Protein AF-M0KWH1-F1 (afdb_monomer_lite)

InterPro domains:
  IPR046622 Protein of unknown function DUF6735 [PF20509] (47-85)

Secondary structure (DSSP, 8-state):
----PPP-----GGGGTTS-----------TT--SHHHHHHHHHHT---EEEEEEE-TTS-EEEEEESS--SS-TTTT-EEEEEEE-HHHHHHT--TTEEEEEEESSSEEEEEEEE--TTS--TT-EEEEE-S-HHHHHHHHHHHHHHHHHHHTSTT--HHHHHHHHHHHHHHHSS-EE-TT--GGGG---

Sequence (191 aa):
MDGNFGEFGIIPCDYLASRRVRCGLAFKYDHAATGTHARSHARWSLMGRRTLVAVARPDGRYDCRLAHWGVDADPIAQSRPLGNDWTPPAVLAAIDATHEQLVVLDGSVRTYAVCWLDPTLSAIDDIALARTADPESFRQWWVDRKDAACRALDSEGCDPAAVRRALLASLRNRASSVHCPDDASFLRGDR

Radius of gyration: 19.48 Å; chains: 1; bounding box: 44×51×56 Å

pLDDT: mean 73.23, std 23.91, range [24.44, 96.19]

Organism: NCBI:txid662475

Foldseek 3Di:
DDDDDDDDDDDDPPVPPPDDDDDDDDDDDDDDDPDPLVVLLVVLVPLFQWEWEWEADPVLFTFIWIARRHDDDDPVVRTHTDGTRHHLLRSLVVDWSSYQWYWYHDVDTWIWGWQQLQLVCPCGLNTKTFTDPDSPVVSVVSSVLSSVLNVQVVDPPDDRVVSSVVSVVVSPVPGPDMGTSRDSPVSSDPD

Structure (mmCIF, N/CA/C/O backbone):
data_AF-M0KWH1-F1
#
_entry.id   AF-M0KWH1-F1
#
loop_
_atom_site.group_PDB
_atom_site.id
_atom_site.type_symbol
_atom_site.label_atom_id
_atom_site.label_alt_id
_atom_site.label_comp_id
_atom_site.label_asym_id
_atom_site.label_entity_id
_atom_site.label_seq_id
_atom_site.pdbx_PDB_ins_code
_atom_site.Cartn_x
_atom_site.Cartn_y
_atom_site.Cartn_z
_atom_site.occupancy
_atom_site.B_iso_or_equiv
_atom_site.auth_seq_id
_atom_site.auth_comp_id
_atom_site.auth_asym_id
_atom_site.auth_atom_id
_atom_site.pdbx_PDB_model_num
ATOM 1 N N . MET A 1 1 ? 22.978 37.604 27.039 1.00 33.19 1 MET A N 1
ATOM 2 C CA . MET A 1 1 ? 24.196 37.078 27.690 1.00 33.19 1 MET A CA 1
ATOM 3 C C . MET A 1 1 ? 23.759 35.946 28.607 1.00 33.19 1 MET A C 1
ATOM 5 O O . MET A 1 1 ? 23.650 36.134 29.807 1.00 33.19 1 MET A O 1
ATOM 9 N N . ASP A 1 2 ? 23.131 34.905 28.072 1.00 34.78 2 ASP A N 1
ATOM 10 C CA . ASP A 1 2 ? 23.680 33.823 27.232 1.00 34.78 2 ASP A CA 1
ATOM 11 C C . ASP A 1 2 ? 24.528 32.832 28.015 1.00 34.78 2 ASP A C 1
ATOM 13 O O . ASP A 1 2 ? 25.595 33.169 28.519 1.00 34.78 2 ASP A O 1
ATOM 17 N N . GLY A 1 3 ? 24.035 31.593 28.003 1.00 33.56 3 GLY A N 1
ATOM 18 C CA . GLY A 1 3 ? 24.796 30.389 28.282 1.00 33.56 3 GLY A CA 1
ATOM 19 C C . GLY A 1 3 ? 24.289 29.610 29.488 1.00 33.56 3 GLY A C 1
ATOM 20 O O . GLY A 1 3 ? 24.787 29.812 30.586 1.00 33.56 3 GLY A O 1
ATOM 21 N N . ASN A 1 4 ? 23.399 28.634 29.273 1.00 31.73 4 ASN A N 1
ATOM 22 C CA . ASN A 1 4 ? 23.798 27.269 29.608 1.00 31.73 4 ASN A CA 1
ATOM 23 C C . ASN A 1 4 ? 23.005 26.211 28.830 1.00 31.73 4 ASN A C 1
ATOM 25 O O . ASN A 1 4 ? 21.796 26.315 28.639 1.00 31.73 4 ASN A O 1
ATOM 29 N N . PHE A 1 5 ? 23.754 25.227 28.351 1.00 32.78 5 PHE A N 1
ATOM 30 C CA . PHE A 1 5 ? 23.351 24.119 27.499 1.00 32.78 5 PHE A CA 1
ATOM 31 C C . PHE A 1 5 ? 22.360 23.168 28.184 1.00 32.78 5 PHE A C 1
ATOM 33 O O . PHE A 1 5 ? 22.421 22.953 29.391 1.00 32.78 5 PHE A O 1
ATOM 40 N N . GLY A 1 6 ? 21.485 22.565 27.372 1.00 29.20 6 GLY A N 1
ATOM 41 C CA . GLY A 1 6 ? 20.545 21.525 27.782 1.00 29.20 6 GLY A CA 1
ATOM 42 C C . GLY A 1 6 ? 21.246 20.314 28.397 1.00 29.20 6 GLY A C 1
ATOM 43 O O . GLY A 1 6 ? 22.160 19.733 27.810 1.00 29.20 6 GLY A O 1
ATOM 44 N N . GLU A 1 7 ? 20.791 19.951 29.589 1.00 30.12 7 GLU A N 1
ATOM 45 C CA . GLU A 1 7 ? 21.255 18.800 30.348 1.00 30.12 7 GLU A CA 1
ATOM 46 C C . GLU A 1 7 ? 20.718 17.507 29.709 1.00 30.12 7 GLU A C 1
ATOM 48 O O . GLU A 1 7 ? 19.512 17.286 29.589 1.00 30.12 7 GLU A O 1
ATOM 53 N N . PHE A 1 8 ? 21.634 16.657 29.245 1.00 32.34 8 PHE A N 1
ATOM 54 C CA . PHE A 1 8 ? 21.347 15.331 28.709 1.00 32.34 8 PHE A CA 1
ATOM 55 C C . PHE A 1 8 ? 21.046 14.368 29.864 1.00 32.34 8 PHE A C 1
ATOM 57 O O . PHE A 1 8 ? 21.955 13.780 30.447 1.00 32.34 8 PHE A O 1
ATOM 64 N N . GLY A 1 9 ? 19.770 14.185 30.197 1.00 30.92 9 GLY A N 1
ATOM 65 C CA . GLY A 1 9 ? 19.345 13.166 31.155 1.00 30.92 9 GLY A CA 1
ATOM 66 C C . GLY A 1 9 ? 19.353 11.765 30.536 1.00 30.92 9 GLY A C 1
ATOM 67 O O . GLY A 1 9 ? 18.470 11.424 29.751 1.00 30.92 9 GLY A O 1
ATOM 68 N N . ILE A 1 10 ? 20.331 10.932 30.899 1.00 31.53 10 ILE A N 1
ATOM 69 C CA . ILE A 1 10 ? 20.293 9.479 30.671 1.00 31.53 10 ILE A CA 1
ATOM 70 C C . ILE A 1 10 ? 19.302 8.891 31.685 1.00 31.53 10 ILE A C 1
ATOM 72 O O . ILE A 1 10 ? 19.586 8.871 32.880 1.00 31.53 10 ILE A O 1
ATOM 76 N N . ILE A 1 11 ? 18.133 8.425 31.235 1.00 34.44 11 ILE A N 1
ATOM 77 C CA . ILE A 1 11 ? 17.179 7.741 32.123 1.00 34.44 11 ILE A CA 1
ATOM 78 C C . ILE A 1 11 ? 17.730 6.338 32.456 1.00 34.44 11 ILE A C 1
ATOM 80 O O . ILE A 1 11 ? 18.020 5.579 31.527 1.00 34.44 11 ILE A O 1
ATOM 84 N N . PRO A 1 12 ? 17.873 5.969 33.745 1.00 25.88 12 PRO A N 1
ATOM 85 C CA . PRO A 1 12 ? 18.396 4.667 34.144 1.00 25.88 12 PRO A CA 1
ATOM 86 C C . PRO A 1 12 ? 17.462 3.510 33.754 1.00 25.88 12 PRO A C 1
ATOM 88 O O . PRO A 1 12 ? 16.237 3.606 33.842 1.00 25.88 12 PRO A O 1
ATOM 91 N N . CYS A 1 13 ? 18.075 2.396 33.340 1.00 32.09 13 CYS A N 1
ATOM 92 C CA . CYS A 1 13 ? 17.469 1.209 32.720 1.00 32.09 13 CYS A CA 1
ATOM 93 C C . CYS A 1 13 ? 16.425 0.434 33.549 1.00 32.09 13 CYS A C 1
ATOM 95 O O . CYS A 1 13 ? 15.808 -0.489 33.015 1.00 32.09 13 CYS A O 1
ATOM 97 N N . ASP A 1 14 ? 16.169 0.782 34.809 1.00 29.97 14 ASP A N 1
ATOM 98 C CA . ASP A 1 14 ? 15.385 -0.081 35.706 1.00 29.97 14 ASP A CA 1
ATOM 99 C C . ASP A 1 14 ? 13.862 0.116 35.631 1.00 29.97 14 ASP A C 1
ATOM 101 O O . ASP A 1 14 ? 13.106 -0.667 36.203 1.00 29.97 14 ASP A O 1
ATOM 105 N N . TYR A 1 15 ? 13.368 1.079 34.844 1.00 31.78 15 TYR A N 1
ATOM 106 C CA . TYR A 1 15 ? 11.922 1.249 34.618 1.00 31.78 15 TYR A CA 1
ATOM 107 C C . TYR A 1 15 ? 11.357 0.384 33.468 1.00 31.78 15 TYR A C 1
ATOM 109 O O . TYR A 1 15 ? 10.156 0.400 33.197 1.00 31.78 15 TYR A O 1
ATOM 117 N N . LEU A 1 16 ? 12.207 -0.398 32.788 1.00 35.94 16 LEU A N 1
ATOM 118 C CA . LEU A 1 16 ? 11.844 -1.228 31.627 1.00 35.94 16 LEU A CA 1
ATOM 119 C C . LEU A 1 16 ? 11.643 -2.721 31.954 1.00 35.94 16 LEU A C 1
ATOM 121 O O . LEU A 1 16 ? 11.350 -3.517 31.061 1.00 35.94 16 LEU A O 1
ATOM 125 N N . ALA A 1 17 ? 11.745 -3.127 33.222 1.00 26.41 17 ALA A N 1
ATOM 126 C CA . ALA A 1 17 ? 11.806 -4.543 33.595 1.00 26.41 17 ALA A CA 1
ATOM 127 C C . ALA A 1 17 ? 10.464 -5.314 33.581 1.00 26.41 17 ALA A C 1
ATOM 129 O O . ALA A 1 17 ? 10.477 -6.526 33.773 1.00 26.41 17 ALA A O 1
ATOM 130 N N . SER A 1 18 ? 9.304 -4.683 33.339 1.00 28.56 18 SER A N 1
ATOM 131 C CA . SER A 1 18 ? 7.996 -5.380 33.435 1.00 28.56 18 SER A CA 1
ATOM 132 C C . SER A 1 18 ? 7.211 -5.562 32.132 1.00 28.56 18 SER A C 1
ATOM 134 O O . SER A 1 18 ? 6.170 -6.217 32.145 1.00 28.56 18 SER A O 1
ATOM 136 N N . ARG A 1 19 ? 7.675 -5.061 30.981 1.00 31.61 19 ARG A N 1
ATOM 137 C CA . ARG A 1 19 ? 7.041 -5.378 29.687 1.00 31.61 19 ARG A CA 1
ATOM 138 C C . ARG A 1 19 ? 8.107 -5.621 28.631 1.00 31.61 19 ARG A C 1
ATOM 140 O O . ARG A 1 19 ? 8.793 -4.698 28.211 1.00 31.61 19 ARG A O 1
ATOM 147 N N . ARG A 1 20 ? 8.229 -6.884 28.207 1.00 30.75 20 ARG A N 1
ATOM 148 C CA . ARG A 1 20 ? 9.012 -7.326 27.044 1.00 30.75 20 ARG A CA 1
ATOM 149 C C . ARG A 1 20 ? 8.661 -6.467 25.822 1.00 30.75 20 ARG A C 1
ATOM 151 O O . ARG A 1 20 ? 7.718 -6.773 25.105 1.00 30.75 20 ARG A O 1
ATOM 158 N N . VAL A 1 21 ? 9.446 -5.428 25.567 1.00 30.17 21 VAL A N 1
ATOM 159 C CA . VAL A 1 21 ? 9.478 -4.721 24.286 1.00 30.17 21 VAL A CA 1
ATOM 160 C C . VAL A 1 21 ? 10.937 -4.675 23.856 1.00 30.17 21 VAL A C 1
ATOM 162 O O . VAL A 1 21 ? 11.706 -3.811 24.266 1.00 30.17 21 VAL A O 1
ATOM 165 N N . ARG A 1 22 ? 11.340 -5.664 23.053 1.00 28.88 22 ARG A N 1
ATOM 166 C CA . ARG A 1 22 ? 12.523 -5.533 22.204 1.00 28.88 22 ARG A CA 1
ATOM 167 C C . ARG A 1 22 ? 12.081 -4.805 20.944 1.00 28.88 22 ARG A C 1
ATOM 169 O O . ARG A 1 22 ? 11.287 -5.353 20.195 1.00 28.88 22 ARG A O 1
ATOM 176 N N . CYS A 1 23 ? 12.590 -3.597 20.751 1.00 25.95 23 CYS A N 1
ATOM 177 C CA . CYS A 1 23 ? 13.234 -3.144 19.518 1.00 25.95 23 CYS A CA 1
ATOM 178 C C . CYS A 1 23 ? 13.641 -1.685 19.724 1.00 25.95 23 CYS A C 1
ATOM 180 O O . CYS A 1 23 ? 12.801 -0.811 19.922 1.00 25.95 23 CYS A O 1
ATOM 182 N N . GLY A 1 24 ? 14.953 -1.454 19.747 1.00 25.66 24 GLY A N 1
ATOM 183 C CA . GLY A 1 24 ? 15.537 -0.133 19.904 1.00 25.66 24 GLY A CA 1
ATOM 184 C C . GLY A 1 24 ? 15.347 0.704 18.645 1.00 25.66 24 GLY A C 1
ATOM 185 O O . GLY A 1 24 ? 15.868 0.360 17.591 1.00 25.66 24 GLY A O 1
ATOM 186 N N . LEU A 1 25 ? 14.652 1.826 18.788 1.00 30.64 25 LEU A N 1
ATOM 187 C CA . LEU A 1 25 ? 14.837 3.017 17.969 1.00 30.64 25 LEU A CA 1
ATOM 188 C C . LEU A 1 25 ? 14.889 4.200 18.942 1.00 30.64 25 LEU A C 1
ATOM 190 O O . LEU A 1 25 ? 14.010 4.348 19.787 1.00 30.64 25 LEU A O 1
ATOM 194 N N . ALA A 1 26 ? 15.960 4.990 18.882 1.00 25.12 26 ALA A N 1
ATOM 195 C CA . ALA A 1 26 ? 16.163 6.139 19.757 1.00 25.12 26 ALA A CA 1
ATOM 196 C C . ALA A 1 26 ? 15.241 7.297 19.339 1.00 25.12 26 ALA A C 1
ATOM 198 O O . ALA A 1 26 ? 15.226 7.697 18.176 1.00 25.12 26 ALA A O 1
ATOM 199 N N . PHE A 1 27 ? 14.477 7.830 20.293 1.00 33.12 27 PHE A N 1
ATOM 200 C CA . PHE A 1 27 ? 13.486 8.885 20.083 1.00 33.12 27 PHE A CA 1
ATOM 201 C C . PHE A 1 27 ? 14.078 10.266 20.401 1.00 33.12 27 PHE A C 1
ATOM 203 O O . PHE A 1 27 ? 14.670 10.452 21.462 1.00 33.12 27 PHE A O 1
ATOM 210 N N . LYS A 1 28 ? 13.852 11.259 19.534 1.00 24.44 28 LYS A N 1
ATOM 211 C CA . LYS A 1 28 ? 13.864 12.678 19.924 1.00 24.44 28 LYS A CA 1
ATOM 212 C C . LYS A 1 28 ? 12.416 13.159 19.970 1.00 24.44 28 LYS A C 1
ATOM 214 O O . LYS A 1 28 ? 11.724 13.091 18.960 1.00 24.44 28 LYS A O 1
ATOM 219 N N . TYR A 1 29 ? 11.975 13.593 21.148 1.00 34.75 29 TYR A N 1
ATOM 220 C CA . TYR A 1 29 ? 10.674 14.218 21.385 1.00 34.75 29 TYR A CA 1
ATOM 221 C C . TYR A 1 29 ? 10.867 15.711 21.643 1.00 34.75 29 TYR A C 1
ATOM 223 O O . TYR A 1 29 ? 11.775 16.091 22.382 1.00 34.75 29 TYR A O 1
ATOM 231 N N . ASP A 1 30 ? 9.976 16.522 21.079 1.00 27.45 30 ASP A N 1
ATOM 232 C CA . ASP A 1 30 ? 9.691 17.861 21.584 1.00 27.45 30 ASP A CA 1
ATOM 233 C C . ASP A 1 30 ? 8.649 17.735 22.709 1.00 27.45 30 ASP A C 1
ATOM 235 O O . ASP A 1 30 ? 7.654 17.011 22.593 1.00 27.45 30 ASP A O 1
ATOM 239 N N . HIS A 1 31 ? 8.934 18.352 23.848 1.00 32.75 31 HIS A N 1
ATOM 240 C CA . HIS A 1 31 ? 8.383 17.985 25.152 1.00 32.75 31 HIS A CA 1
ATOM 241 C C . HIS A 1 31 ? 7.155 18.834 25.520 1.00 32.75 31 HIS A C 1
ATOM 243 O O . HIS A 1 31 ? 7.070 19.341 26.635 1.00 32.75 31 HIS A O 1
ATOM 249 N N . ALA A 1 32 ? 6.203 19.006 24.595 1.00 30.97 32 ALA A N 1
ATOM 250 C CA . ALA A 1 32 ? 5.059 19.910 24.801 1.00 30.97 32 ALA A CA 1
ATOM 251 C C . ALA A 1 32 ? 3.662 19.263 24.717 1.00 30.97 32 ALA A C 1
ATOM 253 O O . ALA A 1 32 ? 2.676 19.922 25.035 1.00 30.97 32 ALA A O 1
ATOM 254 N N . ALA A 1 33 ? 3.537 17.985 24.342 1.00 35.44 33 ALA A N 1
ATOM 255 C CA . ALA A 1 33 ? 2.237 17.314 24.238 1.00 35.44 33 ALA A CA 1
ATOM 256 C C . ALA A 1 33 ? 2.099 16.192 25.280 1.00 35.44 33 ALA A C 1
ATOM 258 O O . ALA A 1 33 ? 2.509 15.049 25.071 1.00 35.44 33 ALA A O 1
ATOM 259 N N . THR A 1 34 ? 1.522 16.514 26.433 1.00 35.47 34 THR A N 1
ATOM 260 C CA . THR A 1 34 ? 1.145 15.544 27.466 1.00 35.47 34 THR A CA 1
ATOM 261 C C . THR A 1 34 ? -0.109 14.773 27.037 1.00 35.47 34 THR A C 1
ATOM 263 O O . THR A 1 34 ? -1.201 15.327 26.979 1.00 35.47 34 THR A O 1
ATOM 266 N N . GLY A 1 35 ? 0.034 13.475 26.746 1.00 36.94 35 GLY A N 1
ATOM 267 C CA . GLY A 1 35 ? -1.091 12.553 26.535 1.00 36.94 35 GLY A CA 1
ATOM 268 C C . GLY A 1 35 ? -0.776 11.389 25.592 1.00 36.94 35 GLY A C 1
ATOM 269 O O . GLY A 1 35 ? 0.102 11.481 24.736 1.00 36.94 35 GLY A O 1
ATOM 270 N N . THR A 1 36 ? -1.519 10.285 25.722 1.00 43.22 36 THR A N 1
ATOM 271 C CA . THR A 1 36 ? -1.467 9.095 24.843 1.00 43.22 36 THR A CA 1
ATOM 272 C C . THR A 1 36 ? -1.538 9.457 23.348 1.00 43.22 36 THR A C 1
ATOM 274 O O . THR A 1 36 ? -0.905 8.805 22.522 1.00 43.22 36 THR A O 1
ATOM 277 N N . HIS A 1 37 ? -2.192 10.573 23.013 1.00 37.75 37 HIS A N 1
ATOM 278 C CA . HIS A 1 37 ? -2.303 11.129 21.662 1.00 37.75 37 HIS A CA 1
ATOM 279 C C . HIS A 1 37 ? -0.969 11.539 21.016 1.00 37.75 37 HIS A C 1
ATOM 281 O O . HIS A 1 37 ? -0.801 11.335 19.816 1.00 37.75 37 HIS A O 1
ATOM 287 N N . ALA A 1 38 ? 0.008 12.041 21.781 1.00 35.91 38 ALA A N 1
ATOM 288 C CA . ALA A 1 38 ? 1.324 12.389 21.237 1.00 35.91 38 ALA A CA 1
ATOM 289 C C . ALA A 1 38 ? 2.105 11.141 20.791 1.00 35.91 38 ALA A C 1
ATOM 291 O O . ALA A 1 38 ? 2.843 11.179 19.809 1.00 35.91 38 ALA A O 1
ATOM 292 N N . ARG A 1 39 ? 1.893 10.008 21.477 1.00 40.69 39 ARG A N 1
ATOM 293 C CA . ARG A 1 39 ? 2.534 8.723 21.155 1.00 40.69 39 ARG A CA 1
ATOM 294 C C . ARG A 1 39 ? 1.963 8.100 19.887 1.00 40.69 39 ARG A C 1
ATOM 296 O O . ARG A 1 39 ? 2.723 7.512 19.120 1.00 40.69 39 ARG A O 1
ATOM 303 N N . SER A 1 40 ? 0.658 8.247 19.660 1.00 42.19 40 SER A N 1
ATOM 304 C CA . SER A 1 40 ? 0.015 7.842 18.410 1.00 42.19 40 SER A CA 1
ATOM 305 C C . SER A 1 40 ? 0.498 8.736 17.272 1.00 42.19 40 SER A C 1
ATOM 307 O O . SER A 1 40 ? 1.163 8.246 16.379 1.00 42.19 40 SER A O 1
ATOM 309 N N . HIS A 1 41 ? 0.351 10.055 17.350 1.00 41.94 41 HIS A N 1
ATOM 310 C CA . HIS A 1 41 ? 0.750 10.938 16.248 1.00 41.94 41 HIS A CA 1
ATOM 311 C C . HIS A 1 41 ? 2.248 10.804 15.867 1.00 41.94 41 HIS A C 1
ATOM 313 O O . HIS A 1 41 ? 2.597 10.731 14.686 1.00 41.94 41 HIS A O 1
ATOM 319 N N . ALA A 1 42 ? 3.142 10.632 16.854 1.00 42.22 42 ALA A N 1
ATOM 320 C CA . ALA A 1 42 ? 4.565 10.379 16.617 1.00 42.22 42 ALA A CA 1
ATOM 321 C C . ALA A 1 42 ? 4.842 9.012 15.974 1.00 42.22 42 ALA A C 1
ATOM 323 O O . ALA A 1 42 ? 5.613 8.944 15.025 1.00 42.22 42 ALA A O 1
ATOM 324 N N . ARG A 1 43 ? 4.203 7.920 16.424 1.00 45.00 43 ARG A N 1
ATOM 325 C CA . ARG A 1 43 ? 4.399 6.569 15.849 1.00 45.00 43 ARG A CA 1
ATOM 326 C C . ARG A 1 43 ? 3.960 6.484 14.377 1.00 45.00 43 ARG A C 1
ATOM 328 O O . ARG A 1 43 ? 4.356 5.563 13.674 1.00 45.00 43 ARG A O 1
ATOM 335 N N . TRP A 1 44 ? 3.176 7.453 13.921 1.00 49.88 44 TRP A N 1
ATOM 336 C CA . TRP A 1 44 ? 2.563 7.487 12.601 1.00 49.88 44 TRP A CA 1
ATOM 337 C C . TRP A 1 44 ? 3.256 8.485 11.675 1.00 49.88 44 TRP A C 1
ATOM 339 O O . TRP A 1 44 ? 3.430 8.205 10.497 1.00 49.88 44 TRP A O 1
ATOM 349 N N . SER A 1 45 ? 3.776 9.581 12.235 1.00 44.81 45 SER A N 1
ATOM 350 C CA . SER A 1 45 ? 4.782 10.430 11.578 1.00 44.81 45 SER A CA 1
ATOM 351 C C . SER A 1 45 ? 6.160 9.755 11.462 1.00 44.81 45 SER A C 1
ATOM 353 O O . SER A 1 45 ? 6.977 10.164 10.643 1.00 44.81 45 SER A O 1
ATOM 355 N N . LEU A 1 46 ? 6.429 8.717 12.268 1.00 43.88 46 LEU A N 1
ATOM 356 C CA . LEU A 1 46 ? 7.651 7.896 12.250 1.00 43.88 46 LEU A CA 1
ATOM 357 C C . LEU A 1 46 ? 7.582 6.698 11.292 1.00 43.88 46 LEU A C 1
ATOM 359 O O . LEU A 1 46 ? 8.499 5.873 11.320 1.00 43.88 46 LEU A O 1
ATOM 363 N N . MET A 1 47 ? 6.535 6.567 10.466 1.00 52.19 47 MET A N 1
ATOM 364 C CA . MET A 1 47 ? 6.537 5.569 9.392 1.00 52.19 47 MET A CA 1
ATOM 365 C C . MET A 1 47 ? 7.789 5.812 8.549 1.00 52.19 47 MET A C 1
ATOM 367 O O . MET A 1 47 ? 7.951 6.865 7.932 1.00 52.19 47 MET A O 1
ATOM 371 N N . GLY A 1 48 ? 8.739 4.876 8.636 1.00 52.59 48 GLY A N 1
ATOM 372 C CA . GLY A 1 48 ? 9.989 4.959 7.902 1.00 52.59 48 GLY A CA 1
ATOM 373 C C . GLY A 1 48 ? 9.636 5.171 6.444 1.00 52.59 48 GLY A C 1
ATOM 374 O O . GLY A 1 48 ? 8.753 4.491 5.929 1.00 52.59 48 GLY A O 1
ATOM 375 N N . ARG A 1 49 ? 10.299 6.119 5.782 1.00 68.56 49 ARG A N 1
ATOM 376 C CA . ARG A 1 49 ? 10.077 6.438 4.365 1.00 68.56 49 ARG A CA 1
ATOM 377 C C . ARG A 1 49 ? 10.581 5.304 3.460 1.00 68.56 49 ARG A C 1
ATOM 379 O O . ARG A 1 49 ? 11.264 5.518 2.462 1.00 68.56 49 ARG A O 1
ATOM 386 N N . ARG A 1 50 ? 10.338 4.051 3.838 1.00 85.94 50 ARG A N 1
ATOM 387 C CA . ARG A 1 50 ? 10.758 2.877 3.103 1.00 85.94 50 ARG A CA 1
ATOM 388 C C . ARG A 1 50 ? 9.771 2.670 1.977 1.00 85.94 50 ARG A C 1
ATOM 390 O O . ARG A 1 50 ? 8.569 2.540 2.196 1.00 85.94 50 ARG A O 1
ATOM 397 N N . THR A 1 51 ? 10.304 2.650 0.771 1.00 90.56 51 THR A N 1
ATOM 398 C CA . THR A 1 51 ? 9.546 2.332 -0.431 1.00 90.56 51 THR A CA 1
ATOM 399 C C . THR A 1 51 ? 10.087 1.036 -0.993 1.00 90.56 51 THR A C 1
ATOM 401 O O . THR A 1 51 ? 11.288 0.933 -1.268 1.00 90.56 51 THR A O 1
ATOM 404 N N . LEU A 1 52 ? 9.208 0.049 -1.148 1.00 93.50 52 LEU A N 1
ATOM 405 C CA . LEU A 1 52 ? 9.512 -1.133 -1.941 1.00 93.50 52 LEU A CA 1
ATOM 406 C C . LEU A 1 52 ? 9.270 -0.771 -3.406 1.00 93.50 52 LEU A C 1
ATOM 408 O O . LEU A 1 52 ? 8.181 -0.337 -3.771 1.00 93.50 52 LEU A O 1
ATOM 412 N N . VAL A 1 53 ? 10.286 -0.928 -4.245 1.00 94.44 53 VAL A N 1
ATOM 413 C CA . VAL A 1 53 ? 10.178 -0.734 -5.692 1.00 94.44 53 VAL A CA 1
ATOM 414 C C . VAL A 1 53 ? 10.219 -2.110 -6.341 1.00 94.44 53 VAL A C 1
ATOM 416 O O . VAL A 1 53 ? 11.192 -2.841 -6.176 1.00 94.44 53 VAL A O 1
ATOM 419 N N . ALA A 1 54 ? 9.167 -2.471 -7.063 1.00 95.50 54 ALA A N 1
ATOM 420 C CA . ALA A 1 54 ? 9.035 -3.732 -7.775 1.00 95.50 54 ALA A CA 1
ATOM 421 C C . ALA A 1 54 ? 9.117 -3.472 -9.283 1.00 95.50 54 ALA A C 1
ATOM 423 O O . ALA A 1 54 ? 8.220 -2.867 -9.870 1.00 95.50 54 ALA A O 1
ATOM 424 N N . VAL A 1 55 ? 10.199 -3.925 -9.912 1.00 95.69 55 VAL A N 1
ATOM 425 C CA . VAL A 1 55 ? 10.446 -3.749 -11.348 1.00 95.69 55 VAL A CA 1
ATOM 426 C C . VAL A 1 55 ? 10.019 -5.005 -12.087 1.00 95.69 55 VAL A C 1
ATOM 428 O O . VAL A 1 55 ? 10.615 -6.060 -11.890 1.00 95.69 55 VAL A O 1
ATOM 431 N N . ALA A 1 56 ? 8.971 -4.912 -12.898 1.00 94.44 56 ALA A N 1
ATOM 432 C CA . ALA A 1 56 ? 8.430 -6.049 -13.621 1.00 94.44 56 ALA A CA 1
ATOM 433 C C . ALA A 1 56 ? 9.396 -6.526 -14.706 1.00 94.44 56 ALA A C 1
ATOM 435 O O . ALA A 1 56 ? 10.010 -5.741 -15.433 1.00 94.44 56 ALA A O 1
ATOM 436 N N . ARG A 1 57 ? 9.474 -7.844 -14.833 1.00 92.81 57 ARG A N 1
ATOM 437 C CA . ARG A 1 57 ? 10.212 -8.555 -15.866 1.00 92.81 57 ARG A CA 1
ATOM 438 C C . ARG A 1 57 ? 9.229 -9.134 -16.893 1.00 92.81 57 ARG A C 1
ATOM 440 O O . ARG A 1 57 ? 8.070 -9.392 -16.559 1.00 92.81 57 ARG A O 1
ATOM 447 N N . PRO A 1 58 ? 9.670 -9.392 -18.138 1.00 89.19 58 PRO A N 1
ATOM 448 C CA . PRO A 1 58 ? 8.805 -9.951 -19.184 1.00 89.19 58 PRO A CA 1
ATOM 449 C C . PRO A 1 58 ? 8.196 -11.326 -18.861 1.00 89.19 58 PRO A C 1
ATOM 451 O O . PRO A 1 58 ? 7.203 -11.718 -19.467 1.00 89.19 58 PRO A O 1
ATOM 454 N N . ASP A 1 59 ? 8.789 -12.066 -17.924 1.00 89.38 59 ASP A N 1
ATOM 455 C CA . ASP A 1 59 ? 8.345 -13.383 -17.452 1.00 89.38 59 ASP A CA 1
ATOM 456 C C . ASP A 1 59 ? 7.292 -13.312 -16.323 1.00 89.38 59 ASP A C 1
ATOM 458 O O . ASP A 1 59 ? 6.872 -14.348 -15.804 1.00 89.38 59 ASP A O 1
ATOM 462 N N . GLY A 1 60 ? 6.846 -12.108 -15.941 1.00 88.94 60 GLY A N 1
ATOM 463 C CA . GLY A 1 60 ? 5.874 -11.891 -14.864 1.00 88.94 60 GLY A CA 1
ATOM 464 C C . GLY A 1 60 ? 6.482 -11.912 -13.457 1.00 88.94 60 GLY A C 1
ATOM 465 O O . GLY A 1 60 ? 5.751 -12.025 -12.469 1.00 88.94 60 GLY A O 1
ATOM 466 N N . ARG A 1 61 ? 7.812 -11.836 -13.356 1.00 95.06 61 ARG A N 1
ATOM 467 C CA . ARG A 1 61 ? 8.567 -11.754 -12.099 1.00 95.06 61 ARG A CA 1
ATOM 468 C C . ARG A 1 61 ? 8.978 -10.319 -11.803 1.00 95.06 61 ARG A C 1
ATOM 470 O O . ARG A 1 61 ? 8.816 -9.432 -12.639 1.00 95.06 61 ARG A O 1
ATOM 477 N N . TYR A 1 62 ? 9.528 -10.094 -10.615 1.00 95.50 62 TYR A N 1
ATOM 478 C CA . TYR A 1 62 ? 9.923 -8.768 -10.158 1.00 95.50 62 TYR A CA 1
ATOM 479 C C . TYR A 1 62 ? 11.365 -8.716 -9.663 1.00 95.50 62 TYR A C 1
ATOM 481 O O . TYR A 1 62 ? 11.773 -9.520 -8.829 1.00 95.50 62 TYR A O 1
ATOM 489 N N . ASP A 1 63 ? 12.108 -7.710 -10.112 1.00 96.12 63 ASP A N 1
ATOM 490 C CA . ASP A 1 63 ? 13.333 -7.288 -9.442 1.00 96.12 63 ASP A CA 1
ATOM 491 C C . ASP A 1 63 ? 12.969 -6.250 -8.3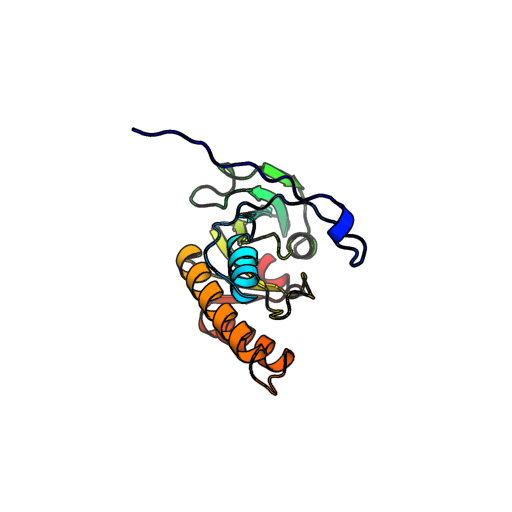81 1.00 96.12 63 ASP A C 1
ATOM 493 O O . ASP A 1 63 ? 12.469 -5.164 -8.681 1.00 96.12 63 ASP A O 1
ATOM 497 N N . CYS A 1 64 ? 13.184 -6.600 -7.118 1.00 95.75 64 CYS A N 1
ATOM 498 C CA . CYS A 1 64 ? 12.802 -5.775 -5.984 1.00 95.75 64 CYS A CA 1
ATOM 499 C C . CYS A 1 64 ? 13.967 -4.922 -5.502 1.00 95.75 64 CYS A C 1
ATOM 501 O O . CYS A 1 64 ? 15.124 -5.348 -5.446 1.00 95.75 64 CYS A O 1
ATOM 503 N N . ARG A 1 65 ? 13.644 -3.692 -5.115 1.00 94.94 65 ARG A N 1
ATOM 504 C CA . ARG A 1 65 ? 14.588 -2.690 -4.631 1.00 94.94 65 ARG A CA 1
ATOM 505 C C . ARG A 1 65 ? 13.994 -1.962 -3.435 1.00 94.94 65 ARG A C 1
ATOM 507 O O . ARG A 1 65 ? 12.779 -1.865 -3.302 1.00 94.94 65 ARG A O 1
ATOM 514 N N . LEU A 1 66 ? 14.853 -1.427 -2.580 1.00 91.62 66 LEU A N 1
ATOM 515 C CA . LEU A 1 66 ? 14.455 -0.691 -1.387 1.00 91.62 66 LEU A CA 1
ATOM 516 C C . LEU A 1 66 ? 15.011 0.733 -1.438 1.00 91.62 66 LEU A C 1
ATOM 518 O O . LEU A 1 66 ? 16.226 0.926 -1.537 1.00 91.62 66 LEU A O 1
ATOM 522 N N . ALA A 1 67 ? 14.132 1.725 -1.334 1.00 88.81 67 ALA A N 1
ATOM 523 C CA . ALA A 1 67 ? 14.502 3.105 -1.031 1.00 88.81 67 ALA A CA 1
ATOM 524 C C . ALA A 1 67 ? 14.212 3.384 0.446 1.00 88.81 67 ALA A C 1
ATOM 526 O O . ALA A 1 67 ? 13.189 2.945 0.963 1.00 88.81 67 ALA A O 1
ATOM 527 N N . HIS A 1 68 ? 15.112 4.082 1.139 1.00 78.06 68 HIS A N 1
ATOM 528 C CA . HIS A 1 68 ? 14.977 4.361 2.578 1.00 78.06 68 HIS A CA 1
ATOM 529 C C . HIS A 1 68 ? 14.305 5.713 2.876 1.00 78.06 68 HIS A C 1
ATOM 531 O O . HIS A 1 68 ? 13.920 5.957 4.016 1.00 78.06 68 HIS A O 1
ATOM 537 N N . TRP A 1 69 ? 14.179 6.584 1.866 1.00 69.81 69 TRP A N 1
ATOM 538 C CA . TRP A 1 69 ? 13.772 7.984 2.029 1.00 69.81 69 TRP A CA 1
ATOM 539 C C . TRP A 1 69 ? 12.574 8.418 1.174 1.00 69.81 69 TRP A C 1
ATOM 541 O O . TRP A 1 69 ? 12.316 9.611 1.072 1.00 69.81 69 TRP A O 1
ATOM 551 N N . GLY A 1 70 ? 11.800 7.472 0.647 1.00 65.44 70 GLY A N 1
ATOM 552 C CA . GLY A 1 70 ? 10.753 7.723 -0.339 1.00 65.44 70 GLY A CA 1
ATOM 553 C C . GLY A 1 70 ? 11.307 7.649 -1.757 1.00 65.44 70 GLY A C 1
ATOM 554 O O . GLY A 1 70 ? 12.499 7.396 -1.953 1.00 65.44 70 GLY A O 1
ATOM 555 N N . VAL A 1 71 ? 10.419 7.807 -2.732 1.00 66.81 71 VAL A N 1
ATOM 556 C CA . VAL A 1 71 ? 10.772 7.928 -4.143 1.00 66.81 71 VAL A CA 1
ATOM 557 C C . VAL A 1 71 ? 9.969 9.076 -4.737 1.00 66.81 71 VAL A C 1
ATOM 559 O O . VAL A 1 71 ? 8.746 8.983 -4.832 1.00 66.81 71 VAL A O 1
ATOM 562 N N . ASP A 1 72 ? 10.668 10.121 -5.173 1.00 69.88 72 ASP A N 1
ATOM 563 C CA . ASP A 1 72 ? 10.029 11.379 -5.587 1.00 69.88 72 ASP A CA 1
ATOM 564 C C . ASP A 1 72 ? 10.187 11.634 -7.096 1.00 69.88 72 ASP A C 1
ATOM 566 O O . ASP A 1 72 ? 9.475 12.452 -7.675 1.00 69.88 72 ASP A O 1
ATOM 570 N N . ALA A 1 73 ? 11.147 10.953 -7.734 1.00 72.50 73 ALA A N 1
ATOM 571 C CA . ALA A 1 73 ? 11.463 11.134 -9.150 1.00 72.50 73 ALA A CA 1
ATOM 572 C C . ALA A 1 73 ? 11.793 9.807 -9.842 1.00 72.50 73 ALA A C 1
ATOM 574 O O . ALA A 1 73 ? 10.928 9.228 -10.491 1.00 72.50 73 ALA A O 1
ATOM 575 N N . ASP A 1 74 ? 13.031 9.318 -9.706 1.00 83.56 74 ASP A N 1
ATOM 576 C CA . ASP A 1 74 ? 13.482 8.070 -10.330 1.00 83.56 74 ASP A CA 1
ATOM 577 C C . ASP A 1 74 ? 13.524 6.937 -9.286 1.00 83.56 74 ASP A C 1
ATOM 579 O O . ASP A 1 74 ? 14.435 6.903 -8.447 1.00 83.56 74 ASP A O 1
ATOM 583 N N . PRO A 1 75 ? 12.576 5.979 -9.334 1.00 84.06 75 PRO A N 1
ATOM 584 C CA . PRO A 1 75 ? 12.519 4.874 -8.384 1.00 84.06 75 PRO A CA 1
ATOM 585 C C . PRO A 1 75 ? 13.720 3.942 -8.449 1.00 84.06 75 PRO A C 1
ATOM 587 O O . PRO A 1 75 ? 14.048 3.316 -7.444 1.00 84.06 75 PRO A O 1
ATOM 590 N N . ILE A 1 76 ? 14.389 3.824 -9.596 1.00 85.88 76 ILE A N 1
ATOM 591 C CA . ILE A 1 76 ? 15.554 2.954 -9.759 1.00 85.88 76 ILE A CA 1
ATOM 592 C C . ILE A 1 76 ? 16.795 3.624 -9.184 1.00 85.88 76 ILE A C 1
ATOM 594 O O . ILE A 1 76 ? 17.516 2.992 -8.407 1.00 85.88 76 ILE A O 1
ATOM 598 N N . ALA A 1 77 ? 17.025 4.892 -9.531 1.00 86.56 77 ALA A N 1
ATOM 599 C CA . ALA A 1 77 ? 18.191 5.643 -9.073 1.00 86.56 77 ALA A CA 1
ATOM 600 C C . ALA A 1 77 ? 18.169 5.890 -7.555 1.00 86.56 77 ALA A C 1
ATOM 602 O O . ALA A 1 77 ? 19.221 5.916 -6.917 1.00 86.56 77 ALA A O 1
ATOM 603 N N . GLN A 1 78 ? 16.978 6.033 -6.963 1.00 86.19 78 GLN A N 1
ATOM 604 C CA . GLN A 1 78 ? 16.799 6.316 -5.532 1.00 86.19 78 GLN A CA 1
ATOM 605 C C . GLN A 1 78 ? 16.682 5.057 -4.656 1.00 86.19 78 GLN A C 1
ATOM 607 O O . GLN A 1 78 ? 16.581 5.155 -3.432 1.00 86.19 78 GLN A O 1
ATOM 612 N N . SER A 1 79 ? 16.726 3.863 -5.251 1.00 90.75 79 SER A N 1
ATOM 613 C CA . SER A 1 79 ? 16.619 2.594 -4.529 1.00 90.75 79 SER A CA 1
ATOM 614 C C . SER A 1 79 ? 17.837 1.703 -4.737 1.00 90.75 79 SER A C 1
ATOM 616 O O . SER A 1 79 ? 18.558 1.785 -5.734 1.00 90.75 79 SER A O 1
ATOM 618 N N . ARG A 1 80 ? 18.064 0.799 -3.784 1.00 90.12 80 ARG A N 1
ATOM 619 C CA . ARG A 1 80 ? 19.119 -0.219 -3.855 1.00 90.12 80 ARG A CA 1
ATOM 620 C C . ARG A 1 80 ? 18.513 -1.589 -4.148 1.00 90.12 80 ARG A C 1
ATOM 622 O O . ARG A 1 80 ? 17.439 -1.866 -3.617 1.00 90.12 80 ARG A O 1
ATOM 629 N N . PRO A 1 81 ? 19.176 -2.451 -4.939 1.00 94.69 81 PRO A N 1
ATOM 630 C CA . PRO A 1 81 ? 18.714 -3.819 -5.153 1.00 94.69 81 PRO A CA 1
ATOM 631 C C . PRO A 1 81 ? 18.475 -4.543 -3.824 1.00 94.69 81 PRO A C 1
ATOM 633 O O . PRO A 1 81 ? 19.304 -4.465 -2.918 1.00 94.69 81 PRO A O 1
ATOM 636 N N . LEU A 1 82 ? 17.343 -5.234 -3.726 1.00 93.69 82 LEU A N 1
ATOM 637 C CA . LEU A 1 82 ? 16.963 -6.064 -2.583 1.00 93.69 82 LEU A CA 1
ATOM 638 C C . LEU A 1 82 ? 16.952 -7.548 -2.969 1.00 93.69 82 LEU A C 1
ATOM 640 O O . LEU A 1 82 ? 17.410 -8.388 -2.201 1.00 93.69 82 LEU A O 1
ATOM 644 N N . GLY A 1 83 ? 16.463 -7.863 -4.167 1.00 94.06 83 GLY A N 1
ATOM 645 C CA . GLY A 1 83 ? 16.393 -9.220 -4.696 1.00 94.06 83 GLY A CA 1
ATOM 646 C C . GLY A 1 83 ? 15.929 -9.229 -6.148 1.00 94.06 83 GLY A C 1
ATOM 647 O O . GLY A 1 83 ? 15.483 -8.206 -6.665 1.00 94.06 83 GLY A O 1
ATOM 648 N N . ASN A 1 84 ? 16.055 -10.374 -6.807 1.00 95.44 84 ASN A N 1
ATOM 649 C CA . ASN A 1 84 ? 15.644 -10.571 -8.194 1.00 95.44 84 ASN A CA 1
ATOM 650 C C . ASN A 1 84 ? 14.715 -11.778 -8.324 1.00 95.44 84 ASN A C 1
ATOM 652 O O . ASN A 1 84 ? 14.693 -12.643 -7.449 1.00 95.44 84 ASN A O 1
ATOM 656 N N . ASP A 1 85 ? 13.958 -11.816 -9.418 1.00 94.69 85 ASP A N 1
ATOM 657 C CA . ASP A 1 85 ? 13.075 -12.935 -9.775 1.00 94.69 85 ASP A CA 1
ATOM 658 C C . ASP A 1 85 ? 11.928 -13.230 -8.780 1.00 94.69 85 ASP A C 1
ATOM 660 O O . ASP A 1 85 ? 11.478 -14.364 -8.595 1.00 94.69 85 ASP A O 1
ATOM 664 N N . TRP A 1 86 ? 11.411 -12.201 -8.108 1.00 96.19 86 TRP A N 1
ATOM 665 C CA . TRP A 1 86 ? 10.364 -12.372 -7.105 1.00 96.19 86 TRP A CA 1
ATOM 666 C C . TRP A 1 86 ? 9.011 -12.687 -7.740 1.00 96.19 86 TRP A C 1
ATOM 668 O O . TRP A 1 86 ? 8.611 -12.129 -8.761 1.00 96.19 86 TRP A O 1
ATOM 678 N N . THR A 1 87 ? 8.279 -13.603 -7.104 1.00 95.31 87 THR A N 1
ATOM 679 C CA . THR A 1 87 ? 6.870 -13.873 -7.428 1.00 95.31 87 THR A CA 1
ATOM 680 C C . THR A 1 87 ? 6.001 -12.679 -6.990 1.00 95.31 87 THR A C 1
ATOM 682 O O . THR A 1 87 ? 6.350 -12.041 -5.995 1.00 95.31 87 THR A O 1
ATOM 685 N N . PRO A 1 88 ? 4.836 -12.412 -7.611 1.00 93.94 88 PRO A N 1
ATOM 686 C CA . PRO A 1 88 ? 3.917 -11.390 -7.107 1.00 93.94 88 PRO A CA 1
ATOM 687 C C . PRO A 1 88 ? 3.529 -11.573 -5.620 1.00 93.94 88 PRO A C 1
ATOM 689 O O . PRO A 1 88 ? 3.613 -10.603 -4.867 1.00 93.94 88 PRO A O 1
ATOM 692 N N . PRO A 1 89 ? 3.207 -12.794 -5.134 1.00 93.31 89 PRO A N 1
ATOM 693 C CA . PRO A 1 89 ? 3.016 -13.025 -3.698 1.00 93.31 89 PRO A CA 1
ATOM 694 C C . PRO A 1 89 ? 4.244 -12.710 -2.833 1.00 93.31 89 PRO A C 1
ATOM 696 O O . PRO A 1 89 ? 4.089 -12.236 -1.716 1.00 93.31 89 PRO A O 1
ATOM 699 N N . ALA A 1 90 ? 5.462 -12.944 -3.331 1.00 93.56 90 ALA A N 1
ATOM 700 C CA . ALA A 1 90 ? 6.693 -12.653 -2.590 1.00 93.56 90 ALA A CA 1
ATOM 701 C C . ALA A 1 90 ? 6.949 -11.144 -2.467 1.00 93.56 90 ALA A C 1
ATOM 703 O O . ALA A 1 90 ? 7.400 -10.694 -1.419 1.00 93.56 90 ALA A O 1
ATOM 704 N N . VAL A 1 91 ? 6.618 -10.362 -3.503 1.00 93.00 91 VAL A N 1
ATOM 705 C CA . VAL A 1 91 ? 6.625 -8.891 -3.420 1.00 93.00 91 VAL A CA 1
ATOM 706 C C . VAL A 1 91 ? 5.681 -8.426 -2.318 1.00 93.00 91 VAL A C 1
ATOM 708 O O . VAL A 1 91 ? 6.077 -7.629 -1.474 1.00 93.00 91 VAL A O 1
ATOM 711 N N . LEU A 1 92 ? 4.452 -8.947 -2.307 1.00 91.81 92 LEU A N 1
ATOM 712 C CA . LEU A 1 92 ? 3.434 -8.548 -1.339 1.00 91.81 92 LEU A CA 1
ATOM 713 C C . LEU A 1 92 ? 3.801 -8.964 0.093 1.00 91.81 92 LEU A C 1
ATOM 715 O O . LEU A 1 92 ? 3.689 -8.152 1.004 1.00 91.81 92 LEU A O 1
ATOM 719 N N . ALA A 1 93 ? 4.331 -10.176 0.276 1.00 90.06 93 ALA A N 1
ATOM 720 C CA . ALA A 1 93 ? 4.778 -10.689 1.572 1.00 90.06 93 ALA A CA 1
ATOM 721 C C . ALA A 1 93 ? 5.977 -9.930 2.171 1.00 90.06 93 ALA A C 1
ATOM 723 O O . ALA A 1 93 ? 6.250 -10.059 3.361 1.00 90.06 93 ALA A O 1
ATOM 724 N N . ALA A 1 94 ? 6.714 -9.161 1.367 1.00 89.69 94 ALA A N 1
ATOM 725 C CA . ALA A 1 94 ? 7.809 -8.327 1.852 1.00 89.69 94 ALA A CA 1
ATOM 726 C C . ALA A 1 94 ? 7.353 -6.948 2.352 1.00 89.69 94 ALA A C 1
ATOM 728 O O . ALA A 1 94 ? 8.170 -6.201 2.894 1.00 89.69 94 ALA A O 1
ATOM 729 N N . ILE A 1 95 ? 6.080 -6.594 2.149 1.00 88.00 95 ILE A N 1
ATOM 730 C CA . ILE A 1 95 ? 5.502 -5.336 2.615 1.00 88.00 95 ILE A CA 1
ATOM 731 C C . ILE A 1 95 ? 4.963 -5.541 4.026 1.00 88.00 95 ILE A C 1
ATOM 733 O O . ILE A 1 95 ? 4.217 -6.472 4.303 1.00 88.00 95 ILE A O 1
ATOM 737 N N . ASP A 1 96 ? 5.317 -4.615 4.903 1.00 80.12 96 ASP A N 1
ATOM 738 C CA . ASP A 1 96 ? 4.886 -4.560 6.295 1.00 80.12 96 ASP A CA 1
ATOM 739 C C . ASP A 1 96 ? 4.581 -3.101 6.676 1.00 80.12 96 ASP A C 1
ATOM 741 O O . ASP A 1 96 ? 4.761 -2.183 5.870 1.00 80.12 96 ASP A O 1
ATOM 745 N N . ALA A 1 97 ? 4.173 -2.847 7.922 1.00 74.31 97 ALA A N 1
ATOM 746 C CA . ALA A 1 97 ? 3.901 -1.483 8.387 1.00 74.31 97 ALA A CA 1
ATOM 747 C C . ALA A 1 97 ? 5.138 -0.561 8.459 1.00 74.31 97 ALA A C 1
ATOM 749 O O . ALA A 1 97 ? 4.995 0.617 8.792 1.00 74.31 97 ALA A O 1
ATOM 750 N N . THR A 1 98 ? 6.353 -1.062 8.195 1.00 78.31 98 THR A N 1
ATOM 751 C CA . THR A 1 98 ? 7.553 -0.217 8.064 1.00 78.31 98 THR A CA 1
ATOM 752 C C . THR A 1 98 ? 7.682 0.391 6.676 1.00 78.31 98 THR A C 1
ATOM 754 O O . THR A 1 98 ? 8.465 1.325 6.498 1.00 78.31 98 THR A O 1
ATOM 757 N N . HIS A 1 99 ? 6.939 -0.139 5.704 1.00 84.56 99 HIS A N 1
ATOM 758 C CA . HIS A 1 99 ? 6.839 0.415 4.371 1.00 84.56 99 HIS A CA 1
ATOM 759 C C . HIS A 1 99 ? 5.758 1.478 4.336 1.00 84.56 99 HIS A C 1
ATOM 761 O O . HIS A 1 99 ? 4.680 1.338 4.908 1.00 84.56 99 HIS A O 1
ATOM 767 N N . GLU A 1 100 ? 6.059 2.536 3.609 1.00 85.44 100 GLU A N 1
ATOM 768 C CA . GLU A 1 100 ? 5.126 3.622 3.386 1.00 85.44 100 GLU A CA 1
ATOM 769 C C . GLU A 1 100 ? 4.486 3.520 2.007 1.00 85.44 100 GLU A C 1
ATOM 771 O O . GLU A 1 100 ? 3.334 3.909 1.803 1.00 85.44 100 GLU A O 1
ATOM 776 N N . GLN A 1 101 ? 5.245 2.990 1.046 1.00 89.75 101 GLN A N 1
ATOM 777 C CA . GLN A 1 101 ? 4.843 2.929 -0.346 1.00 89.75 101 GLN A CA 1
ATOM 778 C C . GLN A 1 101 ? 5.355 1.659 -1.029 1.00 89.75 101 GLN A C 1
ATOM 780 O O . GLN A 1 101 ? 6.447 1.159 -0.744 1.00 89.75 101 GLN A O 1
ATOM 785 N N . LEU A 1 102 ? 4.564 1.187 -1.985 1.00 92.94 102 LEU A N 1
ATOM 7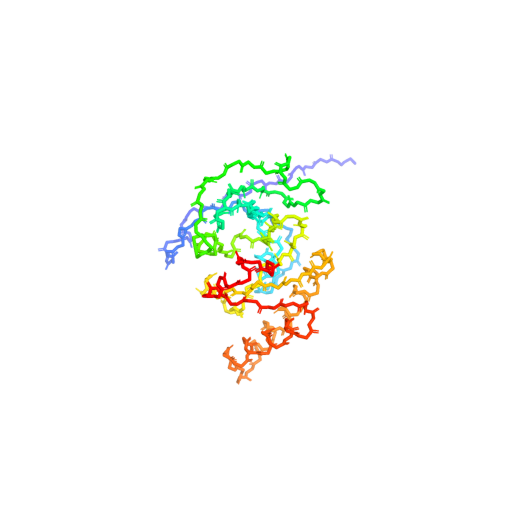86 C CA . LEU A 1 102 ? 4.967 0.254 -3.026 1.00 92.94 102 LEU A CA 1
ATOM 787 C C . LEU A 1 102 ? 4.921 0.998 -4.363 1.00 92.94 102 LEU A C 1
ATOM 789 O O . LEU A 1 102 ? 3.880 1.533 -4.745 1.00 92.94 102 LEU A O 1
ATOM 793 N N . VAL A 1 103 ? 6.030 0.991 -5.092 1.00 93.38 103 VAL A N 1
ATOM 794 C CA . VAL A 1 103 ? 6.109 1.492 -6.467 1.00 93.38 103 VAL A CA 1
ATOM 795 C C . VAL A 1 103 ? 6.303 0.308 -7.399 1.00 93.38 103 VAL A C 1
ATOM 797 O O . VAL A 1 103 ? 7.235 -0.471 -7.228 1.00 93.38 103 VAL A O 1
ATOM 800 N N . VAL A 1 104 ? 5.434 0.170 -8.393 1.00 94.31 104 VAL A N 1
ATOM 801 C CA . VAL A 1 104 ? 5.503 -0.885 -9.407 1.00 94.31 104 VAL A CA 1
ATOM 802 C C . VAL A 1 104 ? 5.894 -0.261 -10.741 1.00 94.31 104 VAL A C 1
ATOM 804 O O . VAL A 1 104 ? 5.273 0.714 -11.167 1.00 94.31 104 VAL A O 1
ATOM 807 N N . LEU A 1 105 ? 6.918 -0.821 -11.385 1.00 93.12 105 LEU A N 1
ATOM 808 C CA . LEU A 1 105 ? 7.399 -0.416 -12.706 1.00 93.12 105 LEU A CA 1
ATOM 809 C C . LEU A 1 105 ? 7.148 -1.530 -13.717 1.00 93.12 105 LEU A C 1
ATOM 811 O O . LEU A 1 105 ? 7.876 -2.515 -13.721 1.00 93.12 105 LEU A O 1
ATOM 815 N N . ASP A 1 106 ? 6.150 -1.384 -14.583 1.00 90.00 106 ASP A N 1
ATOM 816 C CA . ASP A 1 106 ? 5.774 -2.415 -15.565 1.00 90.00 106 ASP A CA 1
ATOM 817 C C . ASP A 1 106 ? 5.467 -1.853 -16.961 1.00 90.00 106 ASP A C 1
ATOM 819 O O . ASP A 1 106 ? 4.552 -2.284 -17.653 1.00 90.00 106 ASP A O 1
ATOM 823 N N . GLY A 1 107 ? 6.244 -0.849 -17.368 1.00 85.19 107 GLY A N 1
ATOM 824 C CA . GLY A 1 107 ? 5.982 -0.020 -18.552 1.00 85.19 107 GLY A CA 1
ATOM 825 C C . GLY A 1 107 ? 5.323 1.317 -18.199 1.00 85.19 107 GLY A C 1
ATOM 826 O O . GLY A 1 107 ? 5.381 2.263 -18.978 1.00 85.19 107 GLY A O 1
ATOM 827 N N . SER A 1 108 ? 4.785 1.429 -16.984 1.00 87.94 108 SER A N 1
ATOM 828 C CA . SER A 1 108 ? 4.369 2.680 -16.348 1.00 87.94 108 SER A CA 1
ATOM 829 C C . SER A 1 108 ? 4.791 2.690 -14.877 1.00 87.94 108 SER A C 1
ATOM 831 O O . SER A 1 108 ? 5.144 1.646 -14.328 1.00 87.94 108 SER A O 1
ATOM 833 N N . VAL A 1 109 ? 4.757 3.861 -14.235 1.00 90.44 109 VAL A N 1
ATOM 834 C CA . VAL A 1 109 ? 4.955 3.978 -12.783 1.00 90.44 109 VAL A CA 1
ATOM 835 C C . VAL A 1 109 ? 3.594 3.924 -12.095 1.00 90.44 109 VAL A C 1
ATOM 837 O O . VAL A 1 109 ? 2.753 4.799 -12.308 1.00 90.44 109 VAL A O 1
ATOM 840 N N . ARG A 1 110 ? 3.365 2.910 -11.254 1.00 92.50 110 ARG A N 1
ATOM 841 C CA . ARG A 1 110 ? 2.187 2.834 -10.378 1.00 92.50 110 ARG A CA 1
ATOM 842 C C . ARG A 1 110 ? 2.595 2.924 -8.917 1.00 92.50 110 ARG A C 1
ATOM 844 O O . ARG A 1 110 ? 3.347 2.080 -8.437 1.00 92.50 110 ARG A O 1
ATOM 851 N N . THR A 1 111 ? 2.035 3.895 -8.206 1.00 92.69 111 THR A N 1
ATOM 852 C CA . THR A 1 111 ? 2.315 4.124 -6.785 1.00 92.69 111 THR A CA 1
ATOM 853 C C . THR A 1 111 ? 1.136 3.691 -5.921 1.00 92.69 111 THR A C 1
ATOM 855 O O . THR A 1 111 ? -0.021 4.029 -6.191 1.00 92.69 111 THR A O 1
ATOM 858 N N . TYR A 1 112 ? 1.446 2.945 -4.866 1.00 93.12 112 TYR A N 1
ATOM 859 C CA . TYR A 1 112 ? 0.502 2.463 -3.870 1.00 93.12 112 TYR A CA 1
ATOM 860 C C . TYR A 1 112 ? 0.963 2.908 -2.483 1.00 93.12 112 TYR A C 1
ATOM 862 O O . TYR A 1 112 ? 2.085 2.612 -2.078 1.00 93.12 112 TYR A O 1
ATOM 870 N N . ALA A 1 113 ? 0.094 3.589 -1.743 1.00 92.00 113 ALA A N 1
ATOM 871 C CA . ALA A 1 113 ? 0.321 3.898 -0.338 1.00 92.00 113 ALA A CA 1
ATOM 872 C C . ALA A 1 113 ? 0.031 2.662 0.526 1.00 92.00 113 ALA A C 1
ATOM 874 O O . ALA A 1 113 ? -1.005 2.009 0.353 1.00 92.00 113 ALA A O 1
ATOM 875 N N . VAL A 1 114 ? 0.920 2.361 1.472 1.00 89.81 114 VAL A N 1
ATOM 876 C CA . VAL A 1 114 ? 0.743 1.280 2.450 1.00 89.81 114 VAL A CA 1
ATOM 877 C C . VAL A 1 114 ? -0.086 1.809 3.616 1.00 89.81 114 VAL A C 1
ATOM 879 O O . VAL A 1 114 ? 0.348 2.631 4.420 1.00 89.81 114 VAL A O 1
ATOM 882 N N . CYS A 1 115 ? -1.325 1.345 3.690 1.00 89.25 115 CYS A N 1
ATOM 883 C CA . CYS A 1 115 ? -2.339 1.844 4.600 1.00 89.25 115 CYS A CA 1
ATOM 884 C C . CYS A 1 115 ? -2.600 0.822 5.699 1.00 89.25 115 CYS A C 1
ATOM 886 O O . CYS A 1 115 ? -3.348 -0.130 5.501 1.00 89.25 115 CYS A O 1
ATOM 888 N N . TRP A 1 116 ? -2.017 1.025 6.876 1.00 86.88 116 TRP A N 1
ATOM 889 C CA . TRP A 1 116 ? -2.303 0.159 8.017 1.00 86.88 116 TRP A CA 1
ATOM 890 C C . TRP A 1 116 ? -3.748 0.350 8.505 1.00 86.88 116 TRP A C 1
ATOM 892 O O . TRP A 1 116 ? -4.147 1.481 8.786 1.00 86.88 116 TRP A O 1
ATOM 902 N N . LEU A 1 117 ? -4.527 -0.728 8.576 1.00 85.38 117 LEU A N 1
ATOM 903 C CA . LEU A 1 117 ? -5.959 -0.726 8.873 1.00 85.38 117 LEU A CA 1
ATOM 904 C C . LEU A 1 117 ? -6.282 -0.987 10.340 1.00 85.38 117 LEU A C 1
ATOM 906 O O . LEU A 1 117 ? -7.370 -0.593 10.755 1.00 85.38 117 LEU A O 1
ATOM 910 N N . ASP A 1 118 ? -5.378 -1.608 11.104 1.00 79.25 118 ASP A N 1
ATOM 911 C CA . ASP A 1 118 ? -5.601 -1.875 12.523 1.00 79.25 118 ASP A CA 1
ATOM 912 C C . ASP A 1 118 ? -5.388 -0.594 13.349 1.00 79.25 118 ASP A C 1
ATOM 914 O O . ASP A 1 118 ? -4.251 -0.134 13.521 1.00 79.25 118 ASP A O 1
ATOM 918 N N . PRO A 1 119 ? -6.464 0.001 13.889 1.00 70.62 119 PRO A N 1
ATOM 919 C CA . PRO A 1 119 ? -6.362 1.207 14.700 1.00 70.62 119 PRO A CA 1
ATOM 920 C C . PRO A 1 119 ? -5.777 0.937 16.100 1.00 70.62 119 PRO A C 1
ATOM 922 O O . PRO A 1 119 ? -5.333 1.874 16.759 1.00 70.62 119 PRO A O 1
ATOM 925 N N . THR A 1 120 ? -5.729 -0.325 16.553 1.00 72.19 120 THR A N 1
ATOM 926 C CA . THR A 1 120 ? -5.138 -0.717 17.849 1.00 72.19 120 THR A CA 1
ATOM 927 C C . THR A 1 120 ? -3.618 -0.875 17.792 1.00 72.19 120 THR A C 1
ATOM 929 O O . THR A 1 120 ? -2.949 -0.943 18.826 1.00 72.19 120 THR A O 1
ATOM 932 N N . LEU A 1 121 ? -3.056 -0.882 16.580 1.00 67.94 121 LEU A N 1
ATOM 933 C CA . LEU A 1 121 ? -1.628 -1.001 16.302 1.00 67.94 121 LEU A CA 1
ATOM 934 C C . LEU A 1 121 ? -0.986 -2.298 16.825 1.00 67.94 121 LEU A C 1
ATOM 936 O O . LEU A 1 121 ? 0.202 -2.302 17.184 1.00 67.94 121 LEU A O 1
ATOM 940 N N . SER A 1 122 ? -1.774 -3.370 16.892 1.00 73.00 122 SER A N 1
ATOM 941 C CA . SER A 1 122 ? -1.400 -4.698 17.379 1.00 73.00 122 SER A CA 1
ATOM 942 C C . SER A 1 122 ? -1.142 -5.697 16.245 1.00 73.00 122 SER A C 1
ATOM 944 O O . SER A 1 122 ? -0.261 -6.545 16.376 1.00 73.00 122 SER A O 1
ATOM 946 N N . ALA A 1 123 ? -1.839 -5.560 15.116 1.00 76.88 123 ALA A N 1
ATOM 947 C CA . ALA A 1 123 ? -1.728 -6.433 13.952 1.00 76.88 123 ALA A CA 1
ATOM 948 C C . ALA A 1 123 ? -0.956 -5.737 12.825 1.00 76.88 123 ALA A C 1
ATOM 950 O O . ALA A 1 123 ? -1.555 -5.119 11.950 1.00 76.88 123 ALA A O 1
ATOM 951 N N . ILE A 1 124 ? 0.378 -5.815 12.848 1.00 70.69 124 ILE A N 1
ATOM 952 C CA . ILE A 1 124 ? 1.262 -5.090 11.911 1.00 70.69 124 ILE A CA 1
ATOM 953 C C . ILE A 1 124 ? 1.044 -5.455 10.431 1.00 70.69 124 ILE A C 1
ATOM 955 O O . ILE A 1 124 ? 1.323 -4.639 9.555 1.00 70.69 124 ILE A O 1
ATOM 959 N N . ASP A 1 125 ? 0.488 -6.637 10.175 1.00 76.69 125 ASP A N 1
ATOM 960 C CA . ASP A 1 125 ? 0.215 -7.160 8.833 1.00 76.69 125 ASP A CA 1
ATOM 961 C C . ASP A 1 125 ? -1.181 -6.779 8.312 1.00 76.69 125 ASP A C 1
ATOM 963 O O . ASP A 1 125 ? -1.524 -7.079 7.170 1.00 76.69 125 ASP A O 1
ATOM 967 N N . ASP A 1 126 ? -2.007 -6.100 9.119 1.00 85.50 126 ASP A N 1
ATOM 968 C CA . ASP A 1 126 ? -3.347 -5.660 8.715 1.00 85.50 126 ASP A CA 1
ATOM 969 C C . ASP A 1 126 ? -3.287 -4.419 7.812 1.00 85.50 126 ASP A C 1
ATOM 971 O O . ASP A 1 126 ? -3.763 -3.341 8.160 1.00 85.50 126 ASP A O 1
ATOM 975 N N . ILE A 1 127 ? -2.635 -4.538 6.662 1.00 87.38 127 ILE A N 1
ATOM 976 C CA . ILE A 1 127 ? -2.389 -3.439 5.728 1.00 87.38 127 ILE A CA 1
ATOM 977 C C . ILE A 1 127 ? -3.304 -3.522 4.504 1.00 87.38 127 ILE A C 1
ATOM 979 O O . ILE A 1 127 ? -3.763 -4.586 4.108 1.00 87.38 127 ILE A O 1
ATOM 983 N N . ALA A 1 128 ? -3.541 -2.387 3.859 1.00 91.81 128 ALA A N 1
ATOM 984 C CA . ALA A 1 128 ? -4.115 -2.293 2.524 1.00 91.81 128 ALA A CA 1
ATOM 985 C C . ALA A 1 128 ? -3.208 -1.449 1.629 1.00 91.81 128 ALA A C 1
ATOM 987 O O . ALA A 1 128 ? -2.604 -0.480 2.079 1.00 91.81 128 ALA A O 1
ATOM 988 N N . LEU A 1 129 ? -3.143 -1.783 0.346 1.00 93.31 129 LEU A N 1
ATOM 989 C CA . LEU A 1 129 ? -2.415 -1.023 -0.663 1.00 93.31 129 LEU A CA 1
ATOM 990 C C . LEU A 1 129 ? -3.393 -0.165 -1.454 1.00 93.31 129 LEU A C 1
ATOM 992 O O . LEU A 1 129 ? -4.267 -0.692 -2.139 1.00 93.31 129 LEU A O 1
ATOM 996 N N . ALA A 1 130 ? -3.248 1.153 -1.365 1.00 94.38 130 ALA A N 1
ATOM 997 C CA . ALA A 1 130 ? -4.140 2.111 -2.007 1.00 94.38 130 ALA A CA 1
ATOM 998 C C . ALA A 1 130 ? -3.435 2.822 -3.166 1.00 94.38 130 ALA A C 1
ATOM 1000 O O . ALA A 1 130 ? -2.463 3.547 -2.953 1.00 94.38 130 ALA A O 1
ATOM 1001 N N . ARG A 1 131 ? -3.921 2.635 -4.398 1.00 94.25 131 ARG A N 1
ATOM 1002 C CA . ARG A 1 131 ? -3.351 3.285 -5.585 1.00 94.25 131 ARG A CA 1
ATOM 1003 C C . ARG A 1 131 ? -3.654 4.782 -5.573 1.00 94.25 131 ARG A C 1
ATOM 1005 O O . ARG A 1 131 ? -4.819 5.178 -5.494 1.00 94.25 131 ARG A O 1
ATOM 1012 N N . THR A 1 132 ? -2.615 5.600 -5.715 1.00 91.88 132 THR A N 1
ATOM 1013 C CA . THR A 1 132 ? -2.723 7.063 -5.763 1.00 91.88 132 THR A CA 1
ATOM 1014 C C . THR A 1 132 ? -1.729 7.652 -6.762 1.00 91.88 132 THR A C 1
ATOM 1016 O O . THR A 1 132 ? -0.620 7.146 -6.916 1.00 91.88 132 THR A O 1
ATOM 1019 N N . ALA A 1 133 ? -2.137 8.719 -7.449 1.00 89.44 133 ALA A N 1
ATOM 1020 C CA . ALA A 1 133 ? -1.252 9.531 -8.288 1.00 89.44 133 ALA A CA 1
ATOM 1021 C C . ALA A 1 133 ? -0.560 10.655 -7.493 1.00 89.44 133 ALA A C 1
ATOM 1023 O O . ALA A 1 133 ? 0.413 11.227 -7.967 1.00 89.44 133 ALA A O 1
ATOM 1024 N N . ASP A 1 134 ? -1.058 10.951 -6.290 1.00 88.19 134 ASP A N 1
ATOM 1025 C CA . ASP A 1 134 ? -0.540 11.984 -5.395 1.00 88.19 134 ASP A CA 1
ATOM 1026 C C . ASP A 1 134 ? -0.309 11.367 -4.001 1.00 88.19 134 ASP A C 1
ATOM 1028 O O . ASP A 1 134 ? -1.218 11.348 -3.160 1.00 88.19 134 ASP A O 1
ATOM 1032 N N . PRO A 1 135 ? 0.860 10.740 -3.772 1.00 83.75 135 PRO A N 1
ATOM 1033 C CA . PRO A 1 135 ? 1.146 10.033 -2.527 1.00 83.75 135 PRO A CA 1
ATOM 1034 C C . PRO A 1 135 ? 1.271 10.972 -1.324 1.00 83.75 135 PRO A C 1
ATOM 1036 O O . PRO A 1 135 ? 0.924 10.572 -0.214 1.00 83.75 135 PRO A O 1
ATOM 1039 N N . GLU A 1 136 ? 1.716 12.214 -1.522 1.00 82.19 136 GLU A N 1
ATOM 1040 C CA . GLU A 1 136 ? 1.908 13.176 -0.436 1.00 82.19 136 GLU A CA 1
ATOM 1041 C C . GLU A 1 136 ? 0.566 13.656 0.125 1.00 82.19 136 GLU A C 1
ATOM 1043 O O . GLU A 1 136 ? 0.301 13.486 1.319 1.00 82.19 136 GLU A O 1
ATOM 1048 N N . SER A 1 137 ? -0.331 14.153 -0.733 1.00 85.88 137 SER A N 1
ATOM 1049 C CA . SER A 1 137 ? -1.665 14.567 -0.281 1.00 85.88 137 SER A CA 1
ATOM 1050 C C . SER A 1 137 ? -2.475 13.388 0.258 1.00 85.88 137 SER A C 1
ATOM 1052 O O . SER A 1 137 ? -3.270 13.542 1.190 1.00 85.88 137 SER A O 1
ATOM 1054 N N . PHE A 1 138 ? -2.290 12.191 -0.312 1.00 88.06 138 PHE A N 1
ATOM 1055 C CA . PHE A 1 138 ? -2.950 10.981 0.173 1.00 88.06 138 PHE A CA 1
ATOM 1056 C C . PHE A 1 138 ? -2.484 10.609 1.584 1.00 88.06 138 PHE A C 1
ATOM 1058 O O . PHE A 1 138 ? -3.317 10.304 2.437 1.00 88.06 138 PHE A O 1
ATOM 1065 N N . ARG A 1 139 ? -1.175 10.673 1.846 1.00 83.38 139 ARG A N 1
ATOM 1066 C CA . ARG A 1 139 ? -0.588 10.416 3.166 1.00 83.38 139 ARG A CA 1
ATOM 1067 C C . ARG A 1 139 ? -1.161 11.354 4.217 1.00 83.38 139 ARG A C 1
ATOM 1069 O O . ARG A 1 139 ? -1.620 10.871 5.249 1.00 83.38 139 ARG A O 1
ATOM 1076 N N . GLN A 1 140 ? -1.168 12.660 3.950 1.00 84.31 140 GLN A N 1
ATOM 1077 C CA . GLN A 1 140 ? -1.692 13.640 4.904 1.00 84.31 140 GLN A CA 1
ATOM 1078 C C . GLN A 1 140 ? -3.157 13.340 5.246 1.00 84.31 140 GLN A C 1
ATOM 1080 O O . GLN A 1 140 ? -3.515 13.205 6.413 1.00 84.31 140 GLN A O 1
ATOM 1085 N N . TRP A 1 141 ? -3.982 13.118 4.219 1.00 89.44 141 TRP A N 1
ATOM 1086 C CA . TRP A 1 141 ? -5.380 12.733 4.401 1.00 89.44 141 TRP A CA 1
ATOM 1087 C C . TRP A 1 141 ? -5.541 11.432 5.203 1.00 89.44 141 TRP A C 1
ATOM 1089 O O . TRP A 1 141 ? -6.463 11.306 6.014 1.00 89.44 141 TRP A O 1
ATOM 1099 N N . TRP A 1 142 ? -4.668 10.448 4.979 1.00 88.75 142 TRP A N 1
ATOM 1100 C CA . TRP A 1 142 ? -4.742 9.158 5.654 1.00 88.75 142 TRP A CA 1
ATOM 1101 C C . TRP A 1 142 ? -4.375 9.248 7.138 1.00 88.75 142 TRP A C 1
ATOM 1103 O O . TRP A 1 142 ? -5.049 8.628 7.964 1.00 88.75 142 TRP A O 1
ATOM 1113 N N . VAL A 1 143 ? -3.367 10.056 7.482 1.00 83.69 143 VAL A N 1
ATOM 1114 C CA . VAL A 1 143 ? -3.016 10.371 8.876 1.00 83.69 143 VAL A CA 1
ATOM 1115 C C . VAL A 1 143 ? -4.219 10.992 9.585 1.00 83.69 143 VAL A C 1
ATOM 1117 O O . VAL A 1 143 ? -4.673 10.442 10.587 1.00 83.69 143 VAL A O 1
ATOM 1120 N N . ASP A 1 144 ? -4.822 12.034 9.007 1.00 84.38 144 ASP A N 1
ATOM 1121 C CA . ASP A 1 144 ? -5.988 12.708 9.595 1.00 84.38 144 ASP A CA 1
ATOM 1122 C C . ASP A 1 144 ? -7.172 11.744 9.792 1.00 84.38 144 ASP A C 1
ATOM 1124 O O . ASP A 1 144 ? -7.857 11.747 10.822 1.00 84.38 144 ASP A O 1
ATOM 1128 N N . ARG A 1 145 ? -7.423 10.885 8.794 1.00 87.25 145 ARG A N 1
ATOM 1129 C CA . ARG A 1 145 ? -8.512 9.902 8.828 1.00 87.25 145 ARG A CA 1
ATOM 1130 C C . ARG A 1 145 ? -8.331 8.900 9.953 1.00 87.25 145 ARG A C 1
ATOM 1132 O O . ARG A 1 145 ? -9.296 8.554 10.637 1.00 87.25 145 ARG A O 1
ATOM 1139 N N . LYS A 1 146 ? -7.120 8.397 10.124 1.00 82.00 146 LYS A N 1
ATOM 1140 C CA . LYS A 1 146 ? -6.866 7.403 11.149 1.00 82.00 146 LYS A CA 1
ATOM 1141 C C . LYS A 1 146 ? -6.732 8.021 12.546 1.00 82.00 146 LYS A C 1
ATOM 1143 O O . LYS A 1 146 ? -7.147 7.382 13.506 1.00 82.00 146 LYS A O 1
ATOM 1148 N N . ASP A 1 147 ? -6.279 9.264 12.670 1.00 82.62 147 ASP A N 1
ATOM 1149 C CA . ASP A 1 147 ? -6.368 10.013 13.927 1.00 82.62 147 ASP A CA 1
ATOM 1150 C C . ASP A 1 147 ? -7.824 10.139 14.398 1.00 82.62 147 ASP A C 1
ATOM 1152 O O . ASP A 1 147 ? -8.128 9.920 15.573 1.00 82.62 147 ASP A O 1
ATOM 1156 N N . ALA A 1 148 ? -8.753 10.420 13.478 1.00 83.75 148 ALA A N 1
ATOM 1157 C CA . ALA A 1 148 ? -10.182 10.414 13.785 1.00 83.75 148 ALA A CA 1
ATOM 1158 C C . ALA A 1 148 ? -10.690 9.020 14.202 1.00 83.75 148 ALA A C 1
ATOM 1160 O O . ALA A 1 148 ? -11.503 8.912 15.118 1.00 83.75 148 ALA A O 1
ATOM 1161 N N . ALA A 1 149 ? -10.188 7.954 13.572 1.00 84.19 149 ALA A N 1
ATOM 1162 C CA . ALA A 1 149 ? -10.523 6.576 13.930 1.00 84.19 149 ALA A CA 1
ATOM 1163 C C . ALA A 1 149 ? -10.030 6.191 15.336 1.00 84.19 149 ALA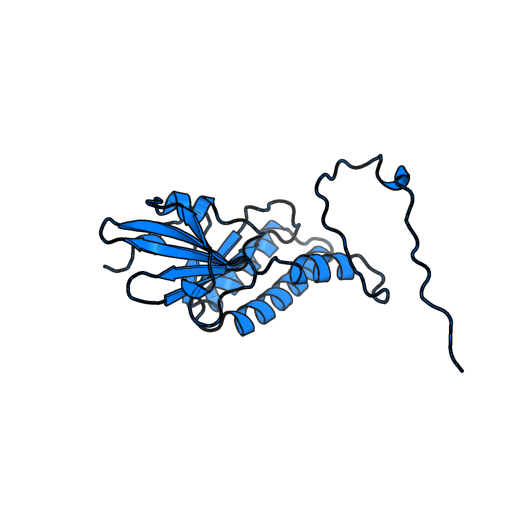 A C 1
ATOM 1165 O O . ALA A 1 149 ? -10.770 5.555 16.083 1.00 84.19 149 ALA A O 1
ATOM 1166 N N . CYS A 1 150 ? -8.829 6.624 15.730 1.00 80.94 150 CYS A N 1
ATOM 1167 C CA . CYS A 1 150 ? -8.321 6.443 17.091 1.00 80.94 150 CYS A CA 1
ATOM 1168 C C . CYS A 1 150 ? -9.214 7.153 18.120 1.00 80.94 150 CYS A C 1
ATOM 1170 O O . CYS A 1 150 ? -9.631 6.533 19.091 1.00 80.94 150 CYS A O 1
ATOM 1172 N N . ARG A 1 151 ? -9.606 8.412 17.866 1.00 80.62 151 ARG A N 1
ATOM 1173 C CA . ARG A 1 151 ? -10.530 9.148 18.756 1.00 80.62 151 ARG A CA 1
ATOM 1174 C C . ARG A 1 151 ? -11.891 8.459 18.894 1.00 80.62 151 ARG A C 1
ATOM 1176 O O . ARG A 1 151 ? -12.502 8.506 19.958 1.00 80.62 151 ARG A O 1
ATOM 1183 N N . ALA A 1 152 ? -12.373 7.825 17.824 1.00 80.56 152 ALA A N 1
ATOM 1184 C CA . ALA 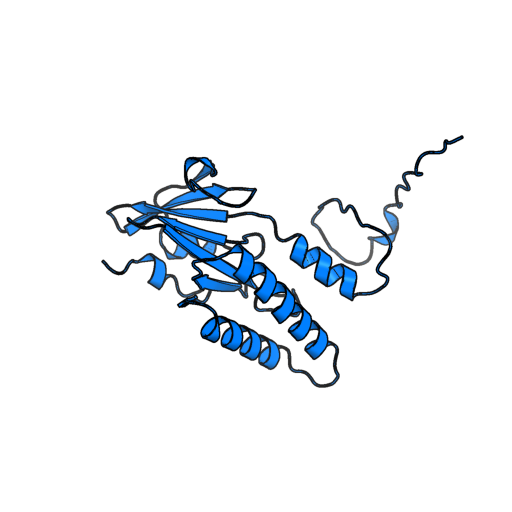A 1 152 ? -13.613 7.058 17.866 1.00 80.56 152 ALA A CA 1
ATOM 1185 C C . ALA A 1 152 ? -13.496 5.819 18.771 1.00 80.56 152 ALA A C 1
ATOM 1187 O O . ALA A 1 152 ? -14.456 5.497 19.460 1.00 80.56 152 ALA A O 1
ATOM 1188 N N . LEU A 1 153 ? -12.331 5.162 18.816 1.00 79.81 153 LEU A N 1
ATOM 1189 C CA . LEU A 1 153 ? -12.081 4.035 19.727 1.00 79.81 153 LEU A CA 1
ATOM 1190 C C . LEU A 1 153 ? -11.941 4.439 21.186 1.00 79.81 153 LEU A C 1
ATOM 1192 O O . LEU A 1 153 ? -12.321 3.671 22.062 1.00 79.81 153 LEU A O 1
ATOM 1196 N N . ASP A 1 154 ? -11.405 5.630 21.437 1.00 75.69 154 ASP A N 1
ATOM 1197 C CA . ASP A 1 154 ? -11.316 6.180 22.789 1.00 75.69 154 ASP A CA 1
ATOM 1198 C C . ASP A 1 154 ? -12.708 6.537 23.356 1.00 75.69 154 ASP A C 1
ATOM 1200 O O . ASP A 1 154 ? -12.853 6.766 24.556 1.00 75.69 154 ASP A O 1
ATOM 1204 N N . SER A 1 155 ? -13.743 6.574 22.507 1.00 77.81 155 SER A N 1
ATOM 1205 C CA . SER A 1 155 ? -15.137 6.766 22.915 1.00 77.81 155 SER A CA 1
ATOM 1206 C C . SER A 1 155 ? -15.776 5.431 23.326 1.00 77.81 155 SER A C 1
ATOM 1208 O O . SER A 1 155 ? -15.568 4.406 22.675 1.00 77.81 155 SER A O 1
ATOM 1210 N N . GLU A 1 156 ? -16.584 5.428 24.391 1.00 70.50 156 GLU A N 1
ATOM 1211 C CA . GLU A 1 156 ? -17.206 4.195 24.895 1.00 70.50 156 GLU A CA 1
ATOM 1212 C C . GLU A 1 156 ? -18.060 3.481 23.830 1.00 70.50 156 GLU A C 1
ATOM 1214 O O . GLU A 1 156 ? -18.850 4.095 23.112 1.00 70.50 156 GLU A O 1
ATOM 1219 N N . GLY A 1 157 ? -17.921 2.152 23.758 1.00 70.88 157 GLY A N 1
ATOM 1220 C CA . GLY A 1 157 ? -18.778 1.287 22.942 1.00 70.88 157 GLY A CA 1
ATOM 1221 C C . GLY A 1 157 ? -18.383 1.145 21.468 1.00 70.88 157 GLY A C 1
ATOM 1222 O O . GLY A 1 157 ? -19.141 0.546 20.704 1.00 70.88 157 GLY A O 1
ATOM 1223 N N . CYS A 1 158 ? -17.223 1.656 21.043 1.00 78.31 158 CYS A N 1
ATOM 1224 C CA . CYS A 1 158 ? -16.777 1.499 19.660 1.00 78.31 158 CYS A CA 1
ATOM 1225 C C . CYS A 1 158 ? -16.092 0.140 19.422 1.00 78.31 158 CYS A C 1
ATOM 1227 O O . CYS A 1 158 ? -15.094 -0.192 20.057 1.00 78.31 158 CYS A O 1
ATOM 1229 N N . ASP A 1 159 ? -16.613 -0.642 18.474 1.00 85.81 159 ASP A N 1
ATOM 1230 C CA . ASP A 1 159 ? -16.021 -1.912 18.041 1.00 85.81 159 ASP A CA 1
ATOM 1231 C C . ASP A 1 159 ? -14.818 -1.667 17.099 1.00 85.81 159 ASP A C 1
ATOM 1233 O O . ASP A 1 159 ? -15.002 -1.095 16.014 1.00 85.81 159 ASP A O 1
ATOM 1237 N N . PRO A 1 160 ? -13.598 -2.139 17.435 1.00 84.69 160 PRO A N 1
ATOM 1238 C CA . PRO A 1 160 ? -12.436 -2.059 16.546 1.00 84.69 160 PRO A CA 1
ATOM 1239 C C . PRO A 1 160 ? -12.675 -2.620 15.142 1.00 84.69 160 PRO A C 1
ATOM 1241 O O . PRO A 1 160 ? -12.177 -2.060 14.161 1.00 84.69 160 PRO A O 1
ATOM 1244 N N . ALA A 1 161 ? -13.481 -3.677 15.003 1.00 87.38 161 ALA A N 1
ATOM 1245 C CA . ALA A 1 161 ? -13.786 -4.238 13.691 1.00 87.38 161 ALA A CA 1
ATOM 1246 C C . ALA A 1 161 ? -14.684 -3.306 12.860 1.00 87.38 161 ALA A C 1
ATOM 1248 O O . ALA A 1 161 ? -14.555 -3.248 11.632 1.00 87.38 161 ALA A O 1
ATOM 1249 N N . ALA A 1 162 ? -15.578 -2.545 13.498 1.00 88.69 162 ALA A N 1
ATOM 1250 C CA . ALA A 1 162 ? -16.371 -1.515 12.833 1.00 88.69 162 ALA A CA 1
ATOM 1251 C C . ALA A 1 162 ? -15.500 -0.347 12.352 1.00 88.69 162 ALA A C 1
ATOM 1253 O O . ALA A 1 162 ? -15.628 0.076 11.200 1.00 88.69 162 ALA A O 1
ATOM 1254 N N . VAL A 1 163 ? -14.561 0.109 13.185 1.00 88.12 163 VAL A N 1
ATOM 1255 C CA . VAL A 1 163 ? -13.610 1.172 12.829 1.00 88.12 163 VAL A CA 1
ATOM 1256 C C . VAL A 1 163 ? -12.725 0.749 11.657 1.00 88.12 163 VAL A C 1
ATOM 1258 O O . VAL A 1 163 ? -12.619 1.478 10.668 1.00 88.12 163 VAL A O 1
ATOM 1261 N N . ARG A 1 164 ? -12.174 -0.469 11.697 1.00 89.50 164 ARG A N 1
ATOM 1262 C CA . ARG A 1 164 ? -11.399 -1.045 10.590 1.00 89.50 164 ARG A CA 1
ATOM 1263 C C . ARG A 1 164 ? -12.196 -1.076 9.280 1.00 89.50 164 ARG A C 1
ATOM 1265 O O . ARG A 1 164 ? -11.690 -0.682 8.228 1.00 89.50 164 ARG A O 1
ATOM 1272 N N . ARG A 1 165 ? -13.464 -1.509 9.322 1.00 90.81 165 ARG A N 1
ATOM 1273 C CA . ARG A 1 165 ? -14.348 -1.515 8.139 1.00 90.81 165 ARG A CA 1
ATOM 1274 C C . ARG A 1 165 ? -14.587 -0.106 7.591 1.00 90.81 165 ARG A C 1
ATOM 1276 O O . ARG A 1 165 ? -14.557 0.075 6.375 1.00 90.81 165 ARG A O 1
ATOM 1283 N N . ALA A 1 166 ? -14.784 0.883 8.461 1.00 91.38 166 ALA A N 1
ATOM 1284 C CA . ALA A 1 166 ? -14.960 2.279 8.062 1.00 91.38 166 ALA A CA 1
ATOM 1285 C C . ALA A 1 166 ? -13.688 2.875 7.429 1.00 91.38 166 ALA A C 1
ATOM 1287 O O . ALA A 1 166 ? -13.771 3.604 6.436 1.00 91.38 166 ALA A O 1
ATOM 1288 N N . LEU A 1 167 ? -12.509 2.527 7.952 1.00 91.12 167 LEU A N 1
ATOM 1289 C CA . LEU A 1 167 ? -11.216 2.888 7.368 1.00 91.12 167 LEU A CA 1
ATOM 1290 C C . LEU A 1 167 ? -11.056 2.309 5.958 1.00 91.12 167 LEU A C 1
ATOM 1292 O O . LEU A 1 167 ? -10.780 3.051 5.015 1.00 91.12 167 LEU A O 1
ATOM 1296 N N . LEU A 1 168 ? -11.320 1.013 5.783 1.00 92.81 168 LEU A N 1
ATOM 1297 C CA . LEU A 1 168 ? -11.246 0.362 4.474 1.00 92.81 168 LEU A CA 1
ATOM 1298 C C . LEU A 1 168 ? -12.246 0.956 3.465 1.00 92.81 168 LEU A C 1
ATOM 1300 O O . LEU A 1 168 ? -11.902 1.167 2.303 1.00 92.81 168 LEU A O 1
ATOM 1304 N N . ALA A 1 169 ? -13.471 1.267 3.897 1.00 93.44 169 ALA A N 1
ATOM 1305 C CA . ALA A 1 169 ? -14.453 1.958 3.060 1.00 93.44 169 ALA A CA 1
ATOM 1306 C C . ALA A 1 169 ? -13.973 3.364 2.658 1.00 93.44 169 ALA A C 1
ATOM 1308 O O . ALA A 1 169 ? -14.118 3.768 1.506 1.00 93.44 169 ALA A O 1
ATOM 1309 N N . SER A 1 170 ? -13.335 4.087 3.583 1.00 94.00 170 SER A N 1
ATOM 1310 C CA . SER A 1 170 ? -12.753 5.406 3.314 1.00 94.00 170 SER A CA 1
ATOM 1311 C C . SER A 1 170 ? -11.651 5.342 2.255 1.00 94.00 170 SER A C 1
ATOM 1313 O O . SER A 1 170 ? -11.623 6.193 1.369 1.00 94.00 170 SER A O 1
ATOM 1315 N N . LEU A 1 171 ? -10.780 4.326 2.311 1.00 94.25 171 LEU A N 1
ATOM 1316 C CA . LEU A 1 171 ? -9.753 4.097 1.289 1.00 94.25 171 LEU A CA 1
ATOM 1317 C C . LEU A 1 171 ? -10.373 3.856 -0.085 1.00 94.25 171 LEU A C 1
ATOM 1319 O O . LEU A 1 171 ? -9.973 4.495 -1.052 1.00 94.25 171 LEU A O 1
ATOM 1323 N N . ARG A 1 172 ? -11.378 2.976 -0.166 1.00 94.25 172 ARG A N 1
ATOM 1324 C CA . ARG A 1 172 ? -12.048 2.631 -1.432 1.00 94.25 172 ARG A CA 1
ATOM 1325 C C . ARG A 1 172 ? -12.730 3.826 -2.094 1.00 94.25 172 ARG A C 1
ATOM 1327 O O . ARG A 1 172 ? -12.785 3.881 -3.313 1.00 94.25 172 ARG A O 1
ATOM 1334 N N . ASN A 1 173 ? -13.206 4.786 -1.304 1.00 93.81 173 ASN A N 1
ATOM 1335 C CA . ASN A 1 173 ? -13.810 6.014 -1.823 1.00 93.81 173 ASN A CA 1
ATOM 1336 C C . ASN A 1 173 ? -12.775 7.049 -2.293 1.00 93.81 173 ASN A C 1
ATOM 1338 O O . ASN A 1 173 ? -13.123 7.954 -3.049 1.00 93.81 173 ASN A O 1
ATOM 1342 N N . ARG A 1 174 ? -11.530 6.974 -1.803 1.00 92.88 174 ARG A N 1
ATOM 1343 C CA . ARG A 1 174 ? -10.490 7.984 -2.054 1.00 92.88 174 ARG A CA 1
ATOM 1344 C C . ARG A 1 174 ? -9.470 7.551 -3.104 1.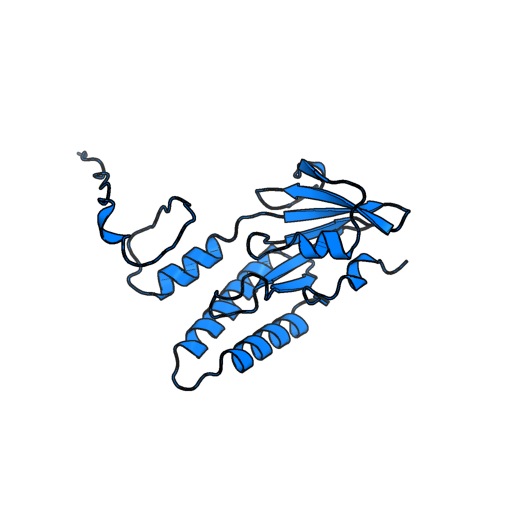00 92.88 174 ARG A C 1
ATOM 1346 O O . ARG A 1 174 ? -9.013 8.394 -3.870 1.00 92.88 174 ARG A O 1
ATOM 1353 N N . ALA A 1 175 ? -9.073 6.284 -3.090 1.00 92.31 175 ALA A N 1
ATOM 1354 C CA . ALA A 1 175 ? -8.036 5.731 -3.952 1.00 92.31 175 ALA A CA 1
ATOM 1355 C C . ALA A 1 175 ? -8.611 5.224 -5.279 1.00 92.31 175 ALA A C 1
ATOM 1357 O O . ALA A 1 175 ? -9.776 4.842 -5.354 1.00 92.31 175 ALA A O 1
ATOM 1358 N N . SER A 1 176 ? -7.776 5.155 -6.319 1.00 91.00 176 SER A N 1
ATOM 1359 C CA . SER A 1 176 ? -8.188 4.594 -7.615 1.00 91.00 176 SER A CA 1
ATOM 1360 C C . SER A 1 176 ? -8.456 3.088 -7.539 1.00 91.00 176 SER A C 1
ATOM 1362 O O . SER A 1 176 ? -9.324 2.572 -8.234 1.00 91.00 176 SER A O 1
ATOM 1364 N N . SER A 1 177 ? -7.699 2.379 -6.703 1.00 93.31 177 SER A N 1
ATOM 1365 C CA . SER A 1 177 ? -7.917 0.971 -6.375 1.00 93.31 177 SER A CA 1
ATOM 1366 C C . SER A 1 177 ? -7.364 0.670 -4.983 1.00 93.31 177 SER A C 1
ATOM 1368 O O . SER A 1 177 ? -6.483 1.381 -4.492 1.00 93.31 177 SER A O 1
ATOM 1370 N N . VAL A 1 178 ? -7.892 -0.370 -4.334 1.00 93.88 178 VAL A N 1
ATOM 1371 C CA . VAL A 1 178 ? -7.454 -0.813 -3.003 1.00 93.88 178 VAL A CA 1
ATOM 1372 C C . VAL A 1 178 ? -7.299 -2.328 -3.008 1.00 93.88 178 VAL A C 1
ATOM 1374 O O . VAL A 1 178 ? -8.251 -3.029 -3.348 1.00 93.88 178 VAL A O 1
ATOM 1377 N N . HIS A 1 179 ? -6.132 -2.815 -2.593 1.00 93.19 179 HIS A N 1
ATOM 1378 C CA . HIS A 1 179 ? -5.790 -4.237 -2.547 1.00 93.19 179 HIS A CA 1
ATOM 1379 C C . HIS A 1 179 ? -5.451 -4.667 -1.119 1.00 93.19 179 HIS A C 1
ATOM 1381 O O . HIS A 1 179 ? -4.785 -3.942 -0.381 1.00 93.19 179 HIS A O 1
ATOM 1387 N N . CYS A 1 180 ? -5.943 -5.837 -0.727 1.00 86.62 180 CYS A N 1
ATOM 1388 C CA . CYS A 1 180 ? -5.646 -6.455 0.564 1.00 86.62 180 CYS A CA 1
ATOM 1389 C C . CYS A 1 180 ? -4.280 -7.174 0.512 1.00 86.62 180 CYS A C 1
ATOM 1391 O O . CYS A 1 180 ? -3.796 -7.462 -0.584 1.00 86.62 180 CYS A O 1
ATOM 1393 N N . PRO A 1 181 ? -3.667 -7.510 1.662 1.00 77.81 181 PRO A N 1
ATOM 1394 C CA . PRO A 1 181 ? -2.328 -8.098 1.702 1.00 77.81 181 PRO A CA 1
ATOM 1395 C C . PRO A 1 181 ? -2.286 -9.540 1.173 1.00 77.81 181 PRO A C 1
ATOM 1397 O O . PRO A 1 181 ? -1.214 -10.060 0.893 1.00 77.81 181 PRO A O 1
ATOM 1400 N N . ASP A 1 182 ? -3.445 -10.164 0.953 1.00 82.94 182 ASP A N 1
ATOM 1401 C CA . ASP A 1 182 ? -3.562 -11.488 0.332 1.00 82.94 182 ASP A CA 1
ATOM 1402 C C . ASP A 1 182 ? -3.853 -11.422 -1.181 1.00 82.94 182 ASP A C 1
ATOM 1404 O O . ASP A 1 182 ? -3.888 -12.446 -1.866 1.00 82.94 182 ASP A O 1
ATOM 1408 N N . ASP A 1 183 ? -4.078 -10.223 -1.729 1.00 87.25 183 ASP A N 1
ATOM 1409 C CA . ASP A 1 183 ? -4.435 -10.016 -3.132 1.00 87.25 183 ASP A CA 1
ATOM 1410 C C . ASP A 1 183 ? -3.253 -9.464 -3.939 1.00 87.25 183 ASP A C 1
ATOM 1412 O O . ASP A 1 183 ? -3.120 -8.263 -4.163 1.00 87.25 183 ASP A O 1
ATOM 1416 N N . ALA A 1 184 ? -2.407 -10.365 -4.442 1.00 89.19 184 ALA A N 1
ATOM 1417 C CA . ALA A 1 184 ? -1.317 -10.016 -5.356 1.00 89.19 184 ALA A CA 1
ATOM 1418 C C . ALA A 1 184 ? -1.761 -9.914 -6.833 1.00 89.19 184 ALA A C 1
ATOM 1420 O O . ALA A 1 184 ? -0.913 -9.893 -7.726 1.00 89.19 184 ALA A O 1
ATOM 1421 N N . SER A 1 185 ? -3.066 -9.909 -7.140 1.00 88.44 185 SER A N 1
ATOM 1422 C CA . SER A 1 185 ? -3.543 -9.928 -8.533 1.00 88.44 185 SER A CA 1
ATOM 1423 C C . SER A 1 185 ? -3.171 -8.669 -9.319 1.00 88.44 185 SER A C 1
ATOM 1425 O O . SER A 1 185 ? -2.830 -8.771 -10.495 1.00 88.44 185 SER A O 1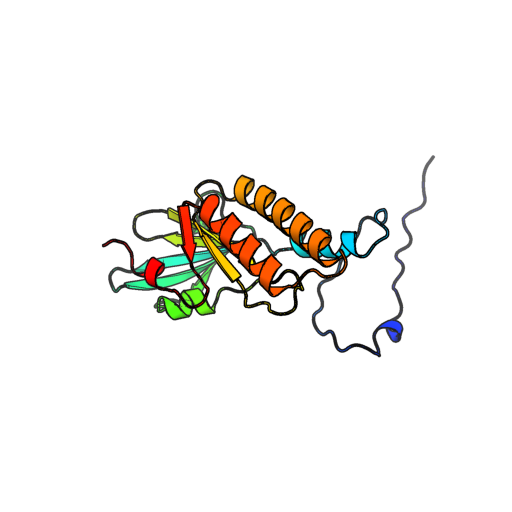
ATOM 1427 N N . PHE A 1 186 ? -3.125 -7.507 -8.663 1.00 88.38 186 PHE A N 1
ATOM 1428 C CA . PHE A 1 186 ? -2.763 -6.226 -9.284 1.00 88.38 186 PHE A CA 1
ATOM 1429 C C . PHE A 1 186 ? -1.300 -6.151 -9.758 1.00 88.38 186 PHE A C 1
ATOM 1431 O O . PHE A 1 186 ? -0.941 -5.292 -10.564 1.00 88.38 186 PHE A O 1
ATOM 1438 N N . LEU A 1 187 ? -0.455 -7.064 -9.271 1.00 88.69 187 LEU A N 1
ATOM 1439 C CA . LEU A 1 187 ? 0.929 -7.264 -9.705 1.00 88.69 187 LEU A CA 1
ATOM 1440 C C . LEU A 1 187 ? 1.036 -8.234 -10.892 1.00 88.69 187 LEU A C 1
ATOM 1442 O O . LEU A 1 187 ? 2.118 -8.688 -11.230 1.00 88.69 187 LEU A O 1
ATOM 1446 N N . ARG A 1 188 ? -0.070 -8.633 -11.520 1.00 80.94 188 ARG A N 1
ATOM 1447 C CA . ARG A 1 188 ? -0.011 -9.423 -12.762 1.00 80.94 188 ARG A CA 1
ATOM 1448 C C . ARG A 1 188 ? -0.132 -8.558 -14.018 1.00 80.94 188 ARG A C 1
ATOM 1450 O O . ARG A 1 188 ? 0.130 -9.066 -15.102 1.00 80.94 188 ARG A O 1
ATOM 1457 N N . GLY A 1 189 ? -0.431 -7.265 -13.841 1.00 63.84 189 GLY A N 1
ATOM 1458 C CA . GLY A 1 189 ? -0.620 -6.285 -14.910 1.00 63.84 189 GLY A CA 1
ATOM 1459 C C . GLY A 1 189 ? -1.903 -6.520 -15.716 1.00 63.84 189 GLY A C 1
ATOM 1460 O O . GLY A 1 189 ? -2.304 -7.659 -15.948 1.00 63.84 189 GLY A O 1
ATOM 1461 N N . ASP A 1 190 ? -2.536 -5.433 -16.159 1.00 53.62 190 ASP A N 1
ATOM 1462 C CA . ASP A 1 190 ? -3.423 -5.463 -17.326 1.00 53.62 190 ASP A CA 1
ATOM 1463 C C . ASP A 1 190 ? -2.510 -5.600 -18.552 1.00 53.62 190 ASP A C 1
ATOM 1465 O O . ASP A 1 190 ? -1.955 -4.610 -19.028 1.00 53.62 190 ASP A O 1
ATOM 1469 N N . ARG A 1 191 ? -2.230 -6.834 -18.970 1.00 48.22 191 ARG A N 1
ATOM 1470 C CA . ARG A 1 191 ? -1.418 -7.102 -20.162 1.00 48.22 191 ARG A CA 1
ATOM 1471 C C . ARG A 1 191 ? -2.185 -6.791 -21.444 1.00 48.22 191 ARG A C 1
ATOM 1473 O O . ARG A 1 191 ? -3.365 -7.194 -21.527 1.00 48.22 191 ARG A O 1
#